Protein AF-A0A0H4A2Z4-F1 (afdb_monomer)

Foldseek 3Di:
DVVVVVVVVVVVVVVVVVVVVVVVVVVVVVVVVVPDDDDDDDDDDDDLVVQLVVLLVVLCVCVVVVHHDSDADPQDDVNGRNGGPPVVVVDDDDDDDPPPCSLVVVVSVLVVCVVVLHEAEAACAPCSCCLPPPDLVAEAEPELLDPRHAQEDQCLADDDLVSLLVVLCVQQDDDDPDDCCLSVLLSQLRSLLQNLLVVDPDDDDLVVSCCLLAPDDLVSSLVSSPPHPSNVLSDPVPPVSVVSSSVSNCVRSVLSVSSPCQQDADPVRHRPHHYDHPVCQNPDPVGGYYYYYYYDNDPPPSNND

Nearest PDB structures (foldseek):
  1e9s-assembly1_G  TM=8.407E-01  e=1.532E-09  Escherichia coli
  1e9s-assembly1_B  TM=8.558E-01  e=2.951E-09  Escherichia coli
  1e9s-assembly1_D  TM=8.565E-01  e=3.264E-09  Escherichia coli
  1gl6-assembly1_E  TM=8.421E-01  e=2.668E-09  Escherichia coli
  1gl7-assembly1_E  TM=8.332E-01  e=8.085E-09  Escherichia coli

Radius of gyration: 33.79 Å; Cα contacts (8 Å, |Δi|>4): 323; chains: 1; bounding box: 97×41×112 Å

Mean predicted aligned error: 8.41 Å

Solvent-accessible surface area (backbone atoms only — not comparable to full-atom values): 17904 Å² total; per-residue (Å²): 113,69,68,61,52,52,52,53,50,52,50,51,51,51,51,50,51,52,52,49,52,52,49,50,51,51,51,49,55,51,46,52,64,69,69,50,88,71,88,85,79,81,91,76,91,67,57,69,70,58,50,32,51,50,45,41,52,50,23,43,51,35,31,75,72,74,42,75,87,37,55,50,36,86,63,54,63,94,82,40,49,81,44,51,52,73,48,81,83,69,64,83,87,84,83,77,62,92,87,69,46,60,70,57,54,50,51,53,50,52,52,52,39,54,74,73,52,46,69,46,79,42,84,34,79,78,54,76,48,53,64,77,68,66,44,85,94,52,34,45,38,47,23,76,75,43,93,75,28,47,18,59,56,73,67,55,61,26,88,51,70,69,39,28,44,52,50,23,51,71,61,51,68,90,65,84,90,59,75,59,64,48,55,53,52,24,28,44,44,50,18,54,51,56,45,55,41,70,74,45,100,53,86,76,48,67,62,58,54,47,40,44,68,70,67,43,56,58,66,59,41,23,62,69,34,56,95,47,90,42,22,75,62,34,30,79,92,42,46,73,59,26,53,53,28,45,52,51,37,50,70,45,56,58,64,53,65,53,48,58,74,36,79,38,55,45,100,86,69,47,63,72,30,60,78,44,34,66,57,60,56,72,70,36,84,87,57,53,39,39,39,37,39,39,85,65,72,74,92,53,76,79,70,74,120

Structure (mmCIF, N/CA/C/O backbone):
data_AF-A0A0H4A2Z4-F1
#
_entry.id   AF-A0A0H4A2Z4-F1
#
loop_
_atom_site.group_PDB
_atom_site.id
_atom_site.type_symbol
_atom_site.label_atom_id
_atom_site.label_alt_id
_atom_site.label_comp_id
_atom_site.label_asym_id
_atom_site.label_entity_id
_atom_site.label_seq_id
_atom_site.pdbx_PDB_ins_code
_atom_site.Cartn_x
_atom_site.Cartn_y
_atom_site.Cartn_z
_atom_site.occupancy
_atom_site.B_iso_or_equiv
_atom_site.auth_seq_id
_atom_site.auth_comp_id
_atom_site.auth_asym_id
_atom_site.auth_atom_id
_atom_site.pdbx_PDB_model_num
ATOM 1 N N . MET A 1 1 ? 61.833 -13.497 -73.729 1.00 63.81 1 MET A N 1
ATOM 2 C CA . MET A 1 1 ? 62.271 -13.540 -72.313 1.00 63.81 1 MET A CA 1
ATOM 3 C C . MET A 1 1 ? 62.000 -12.223 -71.582 1.00 63.81 1 MET A C 1
ATOM 5 O O . MET A 1 1 ? 61.301 -12.243 -70.582 1.00 63.81 1 MET A O 1
ATOM 9 N N . ILE A 1 2 ? 62.461 -11.080 -72.107 1.00 75.81 2 ILE A N 1
ATOM 10 C CA . ILE A 1 2 ? 62.303 -9.749 -71.481 1.00 75.81 2 ILE A CA 1
ATOM 11 C C . ILE A 1 2 ? 60.827 -9.360 -71.265 1.00 75.81 2 ILE A C 1
ATOM 13 O O . ILE A 1 2 ? 60.465 -8.912 -70.182 1.00 75.81 2 ILE A O 1
ATOM 17 N N . HIS A 1 3 ? 59.955 -9.613 -72.245 1.00 75.19 3 HIS A N 1
ATOM 18 C CA . HIS A 1 3 ? 58.539 -9.240 -72.150 1.00 75.19 3 HIS A CA 1
ATOM 19 C C . HIS A 1 3 ? 57.775 -10.012 -71.055 1.00 75.19 3 HIS A C 1
ATOM 21 O O . HIS A 1 3 ? 56.968 -9.430 -70.334 1.00 75.19 3 HIS A O 1
ATOM 27 N N . GLN A 1 4 ? 58.082 -11.302 -70.874 1.00 78.75 4 GLN A N 1
ATOM 28 C CA . GLN A 1 4 ? 57.494 -12.135 -69.817 1.00 78.75 4 GLN A CA 1
ATOM 29 C C . GLN A 1 4 ? 57.960 -11.688 -68.424 1.00 78.75 4 GLN A C 1
ATOM 31 O O . GLN A 1 4 ? 57.179 -11.678 -67.477 1.00 78.75 4 GLN A O 1
ATOM 36 N N . ILE A 1 5 ? 59.228 -11.276 -68.310 1.00 82.81 5 ILE A N 1
ATOM 37 C CA . ILE A 1 5 ? 59.795 -10.722 -67.075 1.00 82.81 5 ILE A CA 1
ATOM 38 C C . ILE A 1 5 ? 59.101 -9.399 -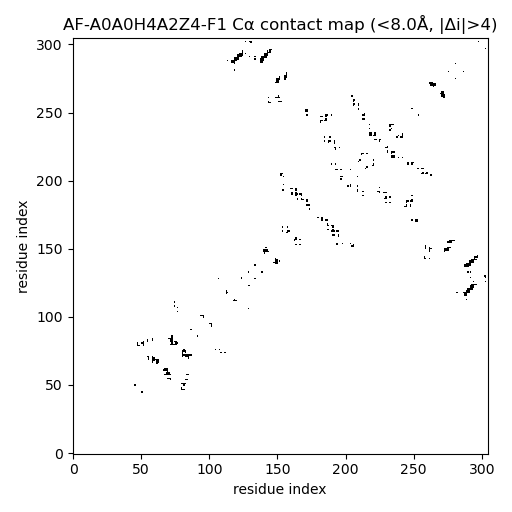66.722 1.00 82.81 5 ILE A C 1
ATOM 40 O O . ILE A 1 5 ? 58.732 -9.203 -65.569 1.00 82.81 5 ILE A O 1
ATOM 44 N N . GLN A 1 6 ? 58.848 -8.529 -67.705 1.00 83.56 6 GLN A N 1
ATOM 45 C CA . GLN A 1 6 ? 58.118 -7.272 -67.501 1.00 83.56 6 GLN A CA 1
ATOM 46 C C . GLN A 1 6 ? 56.668 -7.499 -67.046 1.00 83.56 6 GLN A C 1
ATOM 48 O O . GLN A 1 6 ? 56.208 -6.828 -66.126 1.00 83.56 6 GLN A O 1
ATOM 53 N N . ILE A 1 7 ? 55.959 -8.468 -67.637 1.00 84.88 7 ILE A N 1
ATOM 54 C CA . ILE A 1 7 ? 54.584 -8.812 -67.239 1.00 84.88 7 ILE A CA 1
ATOM 55 C C . ILE A 1 7 ? 54.557 -9.362 -65.807 1.00 84.88 7 ILE A C 1
ATOM 57 O O . ILE A 1 7 ? 53.777 -8.887 -64.983 1.00 84.88 7 ILE A O 1
ATOM 61 N N . ASN A 1 8 ? 55.445 -10.302 -65.474 1.00 87.44 8 ASN A N 1
ATOM 62 C CA . ASN A 1 8 ? 55.530 -10.860 -64.122 1.00 87.44 8 ASN A CA 1
ATOM 63 C C . ASN A 1 8 ? 55.910 -9.796 -63.079 1.00 87.44 8 ASN A C 1
ATOM 65 O O . ASN A 1 8 ? 55.390 -9.816 -61.966 1.00 87.44 8 ASN A O 1
ATOM 69 N N . PHE A 1 9 ? 56.773 -8.844 -63.444 1.00 90.19 9 PHE A N 1
ATOM 70 C CA . PHE A 1 9 ? 57.143 -7.715 -62.593 1.00 90.19 9 PHE A CA 1
ATOM 71 C C . PHE A 1 9 ? 55.955 -6.779 -62.326 1.00 90.19 9 PHE A C 1
ATOM 73 O O . PHE A 1 9 ? 55.702 -6.423 -61.177 1.00 90.19 9 PHE A O 1
ATOM 80 N N . LEU A 1 10 ? 55.168 -6.442 -63.355 1.00 90.19 10 LEU A N 1
ATOM 81 C CA . LEU A 1 10 ? 53.955 -5.629 -63.203 1.00 90.19 10 LEU A CA 1
ATOM 82 C C . LEU A 1 10 ? 52.880 -6.335 -62.363 1.00 90.19 10 LEU A C 1
ATOM 84 O O . LEU A 1 10 ? 52.250 -5.699 -61.519 1.00 90.19 10 LEU A O 1
ATOM 88 N N . ILE A 1 11 ? 52.700 -7.649 -62.538 1.00 90.88 11 ILE A N 1
ATOM 89 C CA . ILE A 1 11 ? 51.777 -8.452 -61.721 1.00 90.88 11 ILE A CA 1
ATOM 90 C C . ILE A 1 11 ? 52.236 -8.479 -60.258 1.00 90.88 11 ILE A C 1
ATOM 92 O O . ILE A 1 11 ? 51.424 -8.259 -59.361 1.00 90.88 11 ILE A O 1
ATOM 96 N N . ALA A 1 12 ? 53.529 -8.696 -60.003 1.00 91.31 12 ALA A N 1
ATOM 97 C CA . ALA A 1 12 ? 54.081 -8.693 -58.650 1.00 91.31 12 ALA A CA 1
ATOM 98 C C . ALA A 1 12 ? 53.901 -7.331 -57.959 1.00 91.31 12 ALA A C 1
ATOM 100 O O . ALA A 1 12 ? 53.504 -7.289 -56.795 1.00 91.31 12 ALA A O 1
ATOM 101 N N . ILE A 1 13 ? 54.107 -6.224 -58.684 1.00 93.19 13 ILE A N 1
ATOM 102 C CA . ILE A 1 13 ? 53.832 -4.867 -58.187 1.00 93.19 13 ILE A CA 1
ATOM 103 C C . ILE A 1 13 ? 52.345 -4.688 -57.876 1.00 93.19 13 ILE A C 1
ATOM 105 O O . ILE A 1 13 ? 52.006 -4.174 -56.811 1.00 93.19 13 ILE A O 1
ATOM 109 N N . GLY A 1 14 ? 51.453 -5.136 -58.763 1.00 93.56 14 GLY A N 1
ATOM 110 C CA . GLY A 1 14 ? 50.007 -5.050 -58.550 1.00 93.56 14 GLY A CA 1
ATOM 111 C C . GLY A 1 14 ? 49.546 -5.822 -57.310 1.00 93.56 14 GLY A C 1
ATOM 112 O O . GLY A 1 14 ? 48.783 -5.297 -56.499 1.00 93.56 14 GLY A O 1
ATOM 113 N N . ILE A 1 15 ? 50.059 -7.041 -57.116 1.00 93.81 15 ILE A N 1
ATOM 114 C CA . ILE A 1 15 ? 49.768 -7.868 -55.937 1.00 93.81 15 ILE A CA 1
ATOM 115 C C . ILE A 1 15 ? 50.334 -7.220 -54.669 1.00 93.81 15 ILE A C 1
ATOM 117 O O . ILE A 1 15 ? 49.622 -7.108 -53.672 1.00 93.81 15 ILE A O 1
ATOM 121 N N . ALA A 1 16 ? 51.583 -6.749 -54.703 1.00 93.25 16 ALA A N 1
ATOM 122 C CA . ALA A 1 16 ? 52.205 -6.071 -53.569 1.00 93.25 16 ALA A CA 1
ATOM 123 C C . ALA A 1 16 ? 51.426 -4.807 -53.172 1.00 93.25 16 ALA A C 1
ATOM 125 O O . ALA A 1 16 ? 51.173 -4.587 -51.988 1.00 93.25 16 ALA A O 1
ATOM 126 N N . PHE A 1 17 ? 50.971 -4.020 -54.150 1.00 95.25 17 PHE A N 1
ATOM 127 C CA . PHE A 1 17 ? 50.146 -2.836 -53.920 1.00 95.25 17 PHE A CA 1
ATOM 128 C C . PHE A 1 17 ? 48.784 -3.188 -53.305 1.00 95.25 17 PHE A C 1
ATOM 130 O O . PHE A 1 17 ? 48.346 -2.535 -52.358 1.00 95.25 17 PHE A O 1
ATOM 137 N N . ALA A 1 18 ? 48.131 -4.254 -53.778 1.00 94.69 18 ALA A N 1
ATOM 138 C CA . ALA A 1 18 ? 46.866 -4.723 -53.216 1.00 94.69 18 ALA A CA 1
ATOM 139 C C . ALA A 1 18 ? 47.015 -5.208 -51.761 1.00 94.69 18 ALA A C 1
ATOM 141 O O . ALA A 1 18 ? 46.209 -4.839 -50.904 1.00 94.69 18 ALA A O 1
ATOM 142 N N . ILE A 1 19 ? 48.066 -5.980 -51.460 1.00 95.56 19 ILE A N 1
ATOM 143 C CA . ILE A 1 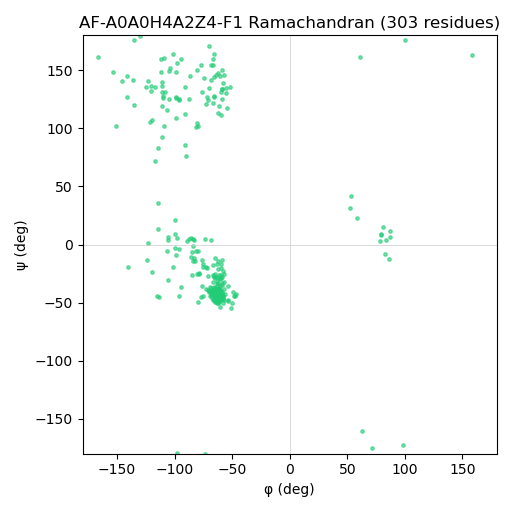19 ? 48.378 -6.431 -50.094 1.00 95.56 19 ILE A CA 1
ATOM 144 C C . ILE A 1 19 ? 48.664 -5.228 -49.190 1.00 95.56 19 ILE A C 1
ATOM 146 O O . ILE A 1 19 ? 48.128 -5.155 -48.084 1.00 95.56 19 ILE A O 1
ATOM 150 N N . LEU A 1 20 ? 49.449 -4.257 -49.669 1.00 95.31 20 LEU A N 1
ATOM 151 C CA . LEU A 1 20 ? 49.751 -3.030 -48.934 1.00 95.31 20 LEU A CA 1
ATOM 152 C C . LEU A 1 20 ? 48.473 -2.235 -48.628 1.00 95.31 20 LEU A C 1
ATOM 154 O O . LEU A 1 20 ? 48.282 -1.802 -47.495 1.00 95.31 20 LEU A O 1
ATOM 158 N N . MET A 1 21 ? 47.565 -2.081 -49.597 1.00 94.56 21 MET A N 1
ATOM 159 C CA . MET A 1 21 ? 46.286 -1.397 -49.377 1.00 94.56 21 MET A CA 1
ATOM 160 C C . MET A 1 21 ? 45.401 -2.116 -48.354 1.00 94.56 21 MET A C 1
ATOM 162 O O . MET A 1 21 ? 44.804 -1.462 -47.496 1.00 94.56 21 MET A O 1
ATOM 166 N N . LEU A 1 22 ? 45.334 -3.450 -48.396 1.00 95.25 22 LEU A N 1
ATOM 167 C CA . LEU A 1 22 ? 44.585 -4.237 -47.412 1.00 95.25 22 LEU A CA 1
ATOM 168 C C . LEU A 1 22 ? 45.186 -4.109 -46.010 1.00 95.25 22 LEU A C 1
ATOM 170 O O . LEU A 1 22 ? 44.447 -3.886 -45.050 1.00 95.25 22 LEU A O 1
ATOM 174 N N . ALA A 1 23 ? 46.513 -4.188 -45.896 1.00 94.81 23 ALA A N 1
ATOM 175 C CA . ALA A 1 23 ? 47.220 -4.003 -44.636 1.00 94.81 23 ALA A CA 1
ATOM 176 C C . ALA A 1 23 ? 46.989 -2.592 -44.077 1.00 94.81 23 ALA A C 1
ATOM 178 O O . ALA A 1 23 ? 46.586 -2.453 -42.925 1.00 94.81 23 ALA A O 1
ATOM 179 N N . MET A 1 24 ? 47.143 -1.547 -44.898 1.00 93.06 24 MET A N 1
ATOM 180 C CA . MET A 1 24 ? 46.869 -0.164 -44.492 1.00 93.06 24 MET A CA 1
ATOM 181 C C . MET A 1 24 ? 45.411 0.034 -44.068 1.00 93.06 24 MET A C 1
ATOM 183 O O . MET A 1 24 ? 45.155 0.703 -43.072 1.00 93.06 24 MET A O 1
ATOM 187 N N . SER A 1 25 ? 44.446 -0.574 -44.764 1.00 91.94 25 SER A N 1
ATOM 188 C CA . SER A 1 25 ? 43.031 -0.520 -44.374 1.00 91.94 25 SER A CA 1
ATOM 189 C C . SER A 1 25 ? 42.772 -1.219 -43.037 1.00 91.94 25 SER A C 1
ATOM 191 O O . SER A 1 25 ? 42.040 -0.695 -42.196 1.00 91.94 25 SER A O 1
ATOM 193 N N . PHE A 1 26 ? 43.396 -2.378 -42.809 1.00 94.75 26 PHE A N 1
ATOM 194 C CA . PHE A 1 26 ? 43.316 -3.099 -41.541 1.00 94.75 26 PHE A CA 1
ATOM 195 C C . PHE A 1 26 ? 43.922 -2.287 -40.391 1.00 94.75 26 PHE A C 1
ATOM 197 O O . PHE A 1 26 ? 43.253 -2.085 -39.379 1.00 94.75 26 PHE A O 1
ATOM 204 N N . PHE A 1 27 ? 45.140 -1.764 -40.563 1.00 92.88 27 PHE A N 1
ATOM 205 C CA . PHE A 1 27 ? 45.808 -0.941 -39.554 1.00 92.88 27 PHE A CA 1
ATOM 206 C C . PHE A 1 27 ? 45.073 0.368 -39.297 1.00 92.88 27 PHE A C 1
ATOM 208 O O . PHE A 1 27 ? 44.950 0.755 -38.142 1.00 92.88 27 PHE A O 1
ATOM 215 N N . LYS A 1 28 ? 44.516 1.012 -40.328 1.00 90.06 28 LYS A N 1
ATOM 216 C CA . LYS A 1 28 ? 43.680 2.204 -40.158 1.00 90.06 28 LYS A CA 1
ATOM 217 C C . LYS A 1 28 ? 42.441 1.895 -39.320 1.00 90.06 28 LYS A C 1
ATOM 219 O O . LYS A 1 28 ? 42.205 2.575 -38.333 1.00 90.06 28 LYS A O 1
ATOM 224 N N . ARG A 1 29 ? 41.700 0.829 -39.644 1.00 88.19 29 ARG A N 1
ATOM 225 C CA . ARG A 1 29 ? 40.515 0.414 -38.868 1.00 88.19 29 ARG A CA 1
ATOM 226 C C . ARG A 1 29 ? 40.858 0.026 -37.434 1.00 88.19 29 ARG A C 1
ATOM 228 O O . ARG A 1 29 ? 40.073 0.274 -36.525 1.00 88.19 29 ARG A O 1
ATOM 235 N N . GLN A 1 30 ? 41.992 -0.637 -37.233 1.00 88.00 30 GLN A N 1
ATOM 236 C CA . GLN A 1 30 ? 42.438 -1.041 -35.905 1.00 88.00 30 GLN A CA 1
ATOM 237 C C . GLN A 1 30 ? 42.935 0.159 -35.093 1.00 88.00 30 GLN A C 1
ATOM 239 O O . GLN A 1 30 ? 42.643 0.237 -33.905 1.00 88.00 30 GLN A O 1
ATOM 244 N N . GLY A 1 31 ? 43.624 1.099 -35.743 1.00 85.81 31 GLY A N 1
ATOM 245 C CA . GLY A 1 31 ? 44.049 2.370 -35.168 1.00 85.81 31 GLY A CA 1
ATOM 246 C C . GLY A 1 31 ? 42.853 3.216 -34.754 1.00 85.81 31 GLY A C 1
ATOM 247 O O . GLY A 1 31 ? 42.771 3.594 -33.598 1.00 85.81 31 GLY A O 1
ATOM 248 N N . GLU A 1 32 ? 41.868 3.400 -35.638 1.00 83.81 32 GLU A N 1
ATOM 249 C CA . GLU A 1 32 ? 40.610 4.094 -35.324 1.00 83.81 32 GLU A CA 1
ATOM 250 C C . GLU A 1 32 ? 39.921 3.475 -34.096 1.00 83.81 32 GLU A C 1
ATOM 252 O O . GLU A 1 32 ? 39.612 4.189 -33.151 1.00 83.81 32 GLU A O 1
ATOM 257 N N . LYS A 1 33 ? 39.795 2.142 -34.031 1.00 80.06 33 LYS A N 1
ATOM 258 C CA . LYS A 1 33 ? 39.227 1.450 -32.857 1.00 80.06 33 LYS A CA 1
ATOM 259 C C . LYS A 1 33 ? 40.031 1.618 -31.566 1.00 80.06 33 LYS A C 1
ATOM 261 O O . LYS A 1 33 ? 39.452 1.526 -30.491 1.00 80.06 33 LYS A O 1
ATOM 266 N N . GLN A 1 34 ? 41.354 1.749 -31.654 1.00 78.38 34 GLN A N 1
ATOM 267 C CA . GLN A 1 34 ? 42.225 1.923 -30.485 1.00 78.38 34 GLN A CA 1
ATOM 268 C C . GLN A 1 34 ? 42.334 3.387 -30.049 1.00 78.38 34 GLN A C 1
ATOM 270 O O . GLN A 1 34 ? 42.609 3.644 -28.881 1.00 78.38 34 GLN A O 1
ATOM 275 N N . SER A 1 35 ? 42.139 4.327 -30.975 1.00 76.25 35 SER A N 1
ATOM 276 C CA . SER A 1 35 ? 42.133 5.769 -30.722 1.00 76.25 35 SER A CA 1
ATOM 277 C C . SER A 1 35 ? 40.769 6.296 -30.280 1.00 76.25 35 SER A C 1
ATOM 279 O O . SER A 1 35 ? 40.683 7.444 -29.860 1.00 76.25 35 SER A O 1
ATOM 281 N N . GLU A 1 36 ? 39.706 5.494 -30.378 1.00 76.88 36 GLU A N 1
ATOM 282 C CA . GLU A 1 36 ? 38.402 5.844 -29.822 1.00 76.88 36 GLU A CA 1
ATOM 283 C C . GLU A 1 36 ? 38.463 5.886 -28.289 1.00 76.88 36 GLU A C 1
ATOM 285 O O . GLU A 1 36 ? 38.753 4.886 -27.625 1.00 76.88 36 GLU A O 1
ATOM 290 N N . ASP A 1 37 ? 38.131 7.048 -27.725 1.00 77.00 37 ASP A N 1
ATOM 291 C CA . ASP A 1 37 ? 37.917 7.202 -26.291 1.00 77.00 37 ASP A CA 1
ATOM 292 C C . ASP A 1 37 ? 36.784 6.268 -25.846 1.00 77.00 37 ASP A C 1
ATOM 294 O O . ASP A 1 37 ? 35.611 6.454 -26.189 1.00 77.00 37 ASP A O 1
ATOM 298 N N . PHE A 1 38 ? 37.121 5.235 -25.073 1.00 79.50 38 PHE A N 1
ATOM 299 C CA . PHE A 1 38 ? 36.131 4.308 -24.545 1.00 79.50 38 PHE A CA 1
ATOM 300 C C . PHE A 1 38 ? 35.634 4.775 -23.182 1.00 79.50 38 PHE A C 1
ATOM 302 O O . PHE A 1 38 ? 36.389 5.145 -22.282 1.00 79.50 38 PHE A O 1
ATOM 309 N N . HIS A 1 39 ? 34.319 4.704 -23.000 1.00 80.56 39 HIS A N 1
ATOM 310 C CA . HIS A 1 39 ? 33.719 4.936 -21.696 1.00 80.56 39 HIS A CA 1
ATOM 311 C C . HIS A 1 39 ? 34.223 3.906 -20.688 1.00 80.56 39 HIS A C 1
ATOM 313 O O . HIS A 1 39 ? 33.981 2.708 -20.836 1.00 80.56 39 HIS A O 1
ATOM 319 N N . VAL A 1 40 ? 34.886 4.380 -19.638 1.00 85.56 40 VAL A N 1
ATOM 320 C CA . VAL A 1 40 ? 35.483 3.506 -18.625 1.00 85.56 40 VAL A CA 1
ATOM 321 C C . VAL A 1 40 ? 34.430 3.009 -17.632 1.00 85.56 40 VAL A C 1
ATOM 323 O O . VAL A 1 40 ? 34.364 1.816 -17.341 1.00 85.56 40 VAL A O 1
ATOM 326 N N . ARG A 1 41 ? 33.605 3.908 -17.075 1.00 86.69 41 ARG A N 1
ATOM 327 C CA . ARG A 1 41 ? 32.628 3.579 -16.020 1.00 86.69 41 ARG A CA 1
ATOM 328 C C . ARG A 1 41 ? 31.599 4.685 -15.800 1.00 86.69 41 ARG A C 1
ATOM 330 O O . ARG A 1 41 ? 31.844 5.842 -16.117 1.00 86.69 41 ARG A O 1
ATOM 337 N N . GLY A 1 42 ? 30.484 4.330 -15.165 1.00 90.81 42 GLY A N 1
ATOM 338 C CA . GLY A 1 42 ? 29.421 5.265 -14.787 1.00 90.81 42 GLY A CA 1
ATOM 339 C C . GLY A 1 42 ? 28.253 5.279 -15.768 1.00 90.81 42 GLY A C 1
ATOM 340 O O . GLY A 1 42 ? 28.171 4.440 -16.670 1.00 90.81 42 GLY A O 1
ATOM 341 N N . PHE A 1 43 ? 27.330 6.217 -15.558 1.00 89.75 43 PHE A N 1
ATOM 342 C CA . PHE A 1 43 ? 26.137 6.352 -16.386 1.00 89.75 43 PHE A CA 1
ATOM 343 C C . PHE A 1 43 ? 26.488 6.815 -17.797 1.00 89.75 43 PHE A C 1
ATOM 345 O O . PHE A 1 43 ? 27.358 7.659 -17.992 1.00 89.75 43 PHE A O 1
ATOM 352 N N . GLN A 1 44 ? 25.774 6.265 -18.773 1.00 87.56 44 GLN A N 1
ATOM 353 C CA . GLN A 1 44 ? 25.863 6.675 -20.164 1.00 87.56 44 GLN A CA 1
ATOM 354 C C . GLN A 1 44 ? 24.497 7.140 -20.629 1.00 87.56 44 GLN A C 1
ATOM 356 O O . GLN A 1 44 ? 23.485 6.478 -20.383 1.00 87.56 44 GLN A O 1
ATOM 361 N N . TYR A 1 45 ? 24.493 8.252 -21.349 1.00 89.44 45 TYR A N 1
ATOM 362 C CA . TYR A 1 45 ? 23.341 8.646 -22.136 1.00 89.44 45 TYR A CA 1
ATOM 363 C C . TYR A 1 45 ? 23.291 7.780 -23.390 1.00 89.44 45 TYR A C 1
ATOM 365 O O . TYR A 1 45 ? 24.294 7.597 -24.076 1.00 89.44 45 TYR A O 1
ATOM 373 N N . ALA A 1 46 ? 22.119 7.228 -23.674 1.00 90.44 46 ALA A N 1
ATOM 374 C CA . ALA A 1 46 ? 21.892 6.416 -24.853 1.00 90.44 46 ALA A CA 1
ATOM 375 C C . ALA A 1 46 ? 20.569 6.817 -25.489 1.00 90.44 46 ALA A C 1
ATOM 377 O O . ALA A 1 46 ? 19.578 7.063 -24.797 1.00 90.44 46 ALA A O 1
ATOM 378 N N . GLU A 1 47 ? 20.537 6.831 -26.817 1.00 94.62 47 GLU A N 1
ATOM 379 C CA . GLU A 1 47 ? 19.280 6.980 -27.532 1.00 94.62 47 GLU A CA 1
ATOM 380 C C . GLU A 1 47 ? 18.341 5.799 -27.225 1.00 94.62 47 GLU A C 1
ATOM 382 O O . GLU A 1 47 ? 18.802 4.656 -27.096 1.00 94.62 47 GLU A O 1
ATOM 387 N N . PRO A 1 48 ? 17.011 6.015 -27.202 1.00 94.75 48 PRO A N 1
ATOM 388 C CA . PRO A 1 48 ? 16.033 4.962 -26.934 1.00 94.75 48 PRO A CA 1
ATOM 389 C C . PRO A 1 48 ? 16.234 3.682 -27.757 1.00 94.75 48 PRO A C 1
ATOM 391 O O . PRO A 1 48 ? 16.123 2.578 -27.227 1.00 94.75 48 PRO A O 1
ATOM 394 N N . LYS A 1 49 ? 16.574 3.809 -29.049 1.00 94.31 49 LYS A N 1
ATOM 395 C CA . LYS A 1 49 ? 16.802 2.659 -29.943 1.00 94.31 49 LYS A CA 1
ATOM 396 C C . LYS A 1 49 ? 18.012 1.826 -29.516 1.00 94.31 49 LYS A C 1
ATOM 398 O O . LYS A 1 49 ? 17.938 0.594 -29.536 1.00 94.31 49 LYS A O 1
ATOM 403 N N . VAL A 1 50 ? 19.103 2.486 -29.127 1.00 94.75 50 VAL A N 1
ATOM 404 C CA . VAL A 1 50 ? 20.327 1.833 -28.643 1.00 94.75 50 VAL A CA 1
ATOM 405 C C . VAL A 1 50 ? 20.025 1.099 -27.341 1.00 94.75 50 VAL A C 1
ATOM 407 O O . VAL A 1 50 ? 20.255 -0.108 -27.256 1.00 94.75 50 VAL A O 1
ATOM 410 N N . LEU A 1 51 ? 19.370 1.777 -26.391 1.00 94.56 51 LEU A N 1
ATOM 411 C CA . LEU A 1 51 ? 18.963 1.183 -25.118 1.00 94.56 51 LEU A CA 1
ATOM 412 C C . LEU A 1 51 ? 18.069 -0.052 -25.316 1.00 94.56 51 LEU A C 1
ATOM 414 O O . LEU A 1 51 ? 18.334 -1.107 -24.740 1.00 94.56 51 LEU A O 1
ATOM 418 N N . THR A 1 52 ? 17.041 0.028 -26.168 1.00 95.56 52 THR A N 1
ATOM 419 C CA . THR A 1 52 ? 16.170 -1.119 -26.471 1.00 95.56 52 THR A CA 1
ATOM 420 C C . THR A 1 52 ? 16.957 -2.298 -27.053 1.00 95.56 52 THR A C 1
ATOM 422 O O . THR A 1 52 ? 16.710 -3.451 -26.685 1.00 95.56 52 THR A O 1
ATOM 425 N N . ASN A 1 53 ? 17.896 -2.045 -27.969 1.00 95.94 53 ASN A N 1
ATOM 426 C CA . ASN A 1 53 ? 18.717 -3.098 -28.565 1.00 95.94 53 ASN A CA 1
ATOM 427 C C . ASN A 1 53 ? 19.636 -3.753 -27.533 1.00 95.94 53 ASN A C 1
ATOM 429 O O . ASN A 1 53 ? 19.754 -4.981 -27.516 1.00 95.94 53 ASN A O 1
ATOM 433 N N . ASP A 1 54 ? 20.220 -2.969 -26.635 1.00 94.88 54 ASP A N 1
ATOM 434 C CA . ASP A 1 54 ? 21.075 -3.484 -25.573 1.00 94.88 54 ASP A CA 1
ATOM 435 C C . ASP A 1 54 ? 20.289 -4.283 -24.537 1.00 94.88 54 ASP A C 1
ATOM 437 O O . ASP A 1 54 ? 20.717 -5.375 -24.154 1.00 94.88 54 ASP A O 1
ATOM 441 N N . LEU A 1 55 ? 19.089 -3.834 -24.162 1.00 95.88 55 LEU A N 1
ATOM 442 C CA . LEU A 1 55 ? 18.176 -4.613 -23.324 1.00 95.88 55 LEU A CA 1
ATOM 443 C C . LEU A 1 55 ? 17.818 -5.956 -23.979 1.00 95.88 55 LEU A C 1
ATOM 445 O O . LEU A 1 55 ? 17.851 -6.989 -23.312 1.00 95.88 55 LEU A O 1
ATOM 449 N N . LYS A 1 56 ? 17.549 -5.982 -25.292 1.00 96.38 56 LYS A N 1
ATOM 450 C CA . LYS A 1 56 ? 17.288 -7.230 -26.036 1.00 96.38 56 LYS A CA 1
ATOM 451 C C . LYS A 1 56 ? 18.509 -8.150 -26.081 1.00 96.38 56 LYS A C 1
ATOM 453 O O . LYS A 1 56 ? 18.360 -9.359 -25.903 1.00 96.38 56 LYS A O 1
ATOM 458 N N . LYS A 1 57 ? 19.712 -7.613 -26.317 1.00 96.44 57 LYS A N 1
ATOM 459 C CA . LYS A 1 57 ? 20.966 -8.390 -26.293 1.00 96.44 57 LYS A CA 1
ATOM 460 C C . LYS A 1 57 ? 21.199 -8.999 -24.911 1.00 96.44 57 LYS A C 1
ATOM 462 O O . LYS A 1 57 ? 21.464 -10.197 -24.819 1.00 96.44 57 LYS A O 1
ATOM 467 N N . ARG A 1 58 ? 21.037 -8.205 -23.845 1.00 95.06 58 ARG A N 1
ATOM 468 C CA . ARG A 1 58 ? 21.139 -8.664 -22.451 1.00 95.06 58 ARG A CA 1
ATOM 469 C C . ARG A 1 58 ? 20.114 -9.753 -22.151 1.00 95.06 58 ARG A C 1
ATOM 471 O O . ARG A 1 58 ? 20.501 -10.801 -21.653 1.00 95.06 58 ARG A O 1
ATOM 478 N N . ALA A 1 59 ? 18.853 -9.570 -22.544 1.00 96.25 59 ALA A N 1
ATOM 479 C CA . ALA A 1 59 ? 17.817 -10.585 -22.367 1.00 96.25 59 ALA A CA 1
ATOM 480 C C . ALA A 1 59 ? 18.187 -11.908 -23.063 1.00 96.25 59 ALA A C 1
ATOM 482 O O . ALA A 1 59 ? 18.126 -12.970 -22.446 1.00 96.25 59 ALA A O 1
ATOM 483 N N . LYS A 1 60 ? 18.649 -11.865 -24.323 1.00 96.94 60 LYS A N 1
ATOM 484 C CA . LYS A 1 60 ? 19.125 -13.061 -25.045 1.00 96.94 60 LYS A CA 1
ATOM 485 C C . LYS A 1 60 ? 20.321 -13.728 -24.358 1.00 96.94 60 LYS A C 1
ATOM 487 O O . LYS A 1 60 ? 20.386 -14.954 -24.339 1.00 96.94 60 LYS A O 1
ATOM 492 N N . LYS A 1 61 ? 21.260 -12.944 -23.815 1.00 96.19 61 LYS A N 1
ATOM 493 C CA . LYS A 1 61 ? 22.411 -13.464 -23.060 1.00 96.19 61 LYS A CA 1
ATOM 494 C C . LYS A 1 61 ? 21.955 -14.181 -21.789 1.00 96.19 61 LYS A C 1
ATOM 496 O O . LYS A 1 61 ? 22.378 -15.310 -21.580 1.00 96.19 61 LYS A O 1
ATOM 501 N N . LEU A 1 62 ? 21.059 -13.571 -21.011 1.00 94.50 62 LEU A N 1
ATOM 502 C CA . LEU A 1 62 ? 20.493 -14.177 -19.803 1.00 94.50 62 LEU A CA 1
ATOM 503 C C . LEU A 1 62 ? 19.798 -15.505 -20.128 1.00 94.50 62 LEU A C 1
ATOM 505 O O . LEU A 1 62 ? 20.092 -16.514 -19.495 1.00 94.50 62 LEU A O 1
ATOM 509 N N . LYS A 1 63 ? 19.000 -15.553 -21.206 1.00 95.69 63 LYS A N 1
ATOM 510 C CA . LYS A 1 63 ? 18.367 -16.802 -21.664 1.00 95.69 63 LYS A CA 1
ATOM 511 C C . LYS A 1 63 ? 19.389 -17.912 -21.927 1.00 95.69 63 LYS A C 1
ATOM 513 O O . LYS A 1 63 ? 19.158 -19.054 -21.550 1.00 95.69 63 LYS A O 1
ATOM 518 N N . LYS A 1 64 ? 20.520 -17.594 -22.570 1.00 95.94 64 LYS A N 1
ATOM 519 C CA . LYS A 1 64 ? 21.602 -18.569 -22.822 1.00 95.94 64 LYS A CA 1
ATOM 520 C C . LYS A 1 64 ? 22.266 -19.069 -21.536 1.00 95.94 64 LYS A C 1
ATOM 522 O O . LYS A 1 64 ? 22.812 -20.160 -21.539 1.00 95.94 64 LYS A O 1
ATOM 527 N N . GLN A 1 65 ? 22.222 -18.279 -20.467 1.00 94.94 65 GLN A N 1
ATOM 528 C CA . GLN A 1 65 ? 22.729 -18.640 -19.142 1.00 94.94 65 GLN A CA 1
ATOM 529 C C . GLN A 1 65 ? 21.694 -19.413 -18.304 1.00 94.94 65 GLN A C 1
ATOM 531 O O . GLN A 1 65 ? 21.940 -19.666 -17.132 1.00 94.94 65 GLN A O 1
ATOM 536 N N . GLY A 1 66 ? 20.533 -19.761 -18.874 1.00 92.31 66 GLY A N 1
ATOM 537 C CA . GLY A 1 66 ? 19.443 -20.423 -18.152 1.00 92.31 66 GLY A CA 1
ATOM 538 C C . GLY A 1 66 ? 18.598 -19.479 -17.290 1.00 92.31 66 GLY A C 1
ATOM 539 O O . GLY A 1 66 ? 17.761 -19.947 -16.528 1.00 92.31 66 GLY A O 1
ATOM 540 N N . VAL A 1 67 ? 18.784 -18.159 -17.412 1.00 89.31 67 VAL A N 1
ATOM 541 C CA . VAL A 1 67 ? 18.080 -17.150 -16.608 1.00 89.31 67 VAL A CA 1
ATOM 542 C C . VAL A 1 67 ? 17.095 -16.365 -17.481 1.00 89.31 67 VAL A C 1
ATOM 544 O O . VAL A 1 67 ? 17.473 -15.671 -18.425 1.00 89.31 67 VAL A O 1
ATOM 547 N N . GLY A 1 68 ? 15.804 -16.430 -17.155 1.00 87.38 68 GLY A N 1
ATOM 548 C CA . GLY A 1 68 ? 14.753 -15.691 -17.860 1.00 87.38 68 GLY A CA 1
ATOM 549 C C . GLY A 1 68 ? 14.438 -16.206 -19.275 1.00 87.38 68 GLY A C 1
ATOM 550 O O . GLY A 1 68 ? 14.941 -17.222 -19.746 1.00 87.38 68 GLY A O 1
ATOM 551 N N . ASN A 1 69 ? 13.561 -15.493 -19.988 1.00 91.94 69 ASN A N 1
ATOM 552 C CA . ASN A 1 69 ? 12.928 -15.982 -21.226 1.00 91.94 69 ASN A CA 1
ATOM 553 C C . ASN A 1 69 ? 13.466 -15.354 -22.530 1.00 91.94 69 ASN A C 1
ATOM 555 O O . ASN A 1 69 ? 12.958 -15.632 -23.621 1.00 91.94 69 ASN A O 1
ATOM 559 N N . GLY A 1 70 ? 14.485 -14.497 -22.445 1.00 93.94 70 GLY A N 1
ATOM 560 C CA . GLY A 1 70 ? 15.068 -13.819 -23.607 1.00 93.94 70 GLY A CA 1
ATOM 561 C C . GLY A 1 70 ? 14.291 -12.608 -24.119 1.00 93.94 70 GLY A C 1
ATOM 562 O O . GLY A 1 70 ? 14.626 -12.087 -25.185 1.00 93.94 70 GLY A O 1
ATOM 563 N N . ARG A 1 71 ? 13.265 -12.156 -23.390 1.00 94.94 71 ARG A N 1
ATOM 564 C CA . ARG A 1 71 ? 12.418 -11.011 -23.748 1.00 94.94 71 ARG A CA 1
ATOM 565 C C . ARG A 1 71 ? 12.649 -9.847 -22.784 1.00 94.94 71 ARG A C 1
ATOM 567 O O . ARG A 1 71 ? 13.153 -10.023 -21.681 1.00 94.94 71 ARG A O 1
ATOM 574 N N . ILE A 1 72 ? 12.286 -8.650 -23.230 1.00 96.06 72 ILE A N 1
ATOM 575 C CA . ILE A 1 72 ? 12.217 -7.438 -22.400 1.00 96.06 72 ILE A CA 1
ATOM 576 C C . ILE A 1 72 ? 10.763 -7.205 -21.959 1.00 96.06 72 ILE A C 1
ATOM 578 O O . ILE A 1 72 ? 9.891 -8.011 -22.298 1.00 96.06 72 ILE A O 1
ATOM 582 N N . SER A 1 73 ? 10.495 -6.134 -21.209 1.00 95.56 73 SER A N 1
ATOM 583 C CA . SER A 1 73 ? 9.120 -5.760 -20.861 1.00 95.56 73 SER A CA 1
ATOM 584 C C . SER A 1 73 ? 8.283 -5.477 -22.113 1.00 95.56 73 SER A C 1
ATOM 586 O O . SER A 1 73 ? 8.784 -4.962 -23.116 1.00 95.56 73 SER A O 1
ATOM 588 N N . ASP A 1 74 ? 7.001 -5.823 -22.060 1.00 94.94 74 ASP A N 1
ATOM 589 C CA . ASP A 1 74 ? 5.996 -5.445 -23.051 1.00 94.94 74 ASP A CA 1
ATOM 590 C C . ASP A 1 74 ? 5.423 -4.040 -22.800 1.00 94.94 74 ASP A C 1
ATOM 592 O O . ASP A 1 74 ? 4.787 -3.477 -23.696 1.00 94.94 74 ASP A O 1
ATOM 596 N N . PHE A 1 75 ? 5.695 -3.441 -21.633 1.00 96.38 75 PHE A N 1
ATOM 597 C CA . PHE A 1 75 ? 5.361 -2.049 -21.362 1.00 96.38 75 PHE A CA 1
ATOM 598 C C . PHE A 1 75 ? 6.168 -1.111 -22.262 1.00 96.38 75 PHE A C 1
ATOM 600 O O . PHE A 1 75 ? 7.400 -1.173 -22.328 1.00 96.38 75 PHE A O 1
ATOM 607 N N . LYS A 1 76 ? 5.460 -0.206 -22.940 1.00 95.00 76 LYS A N 1
ATOM 608 C CA . LYS A 1 76 ? 6.052 0.806 -23.814 1.00 95.00 76 LYS A CA 1
ATOM 609 C C . LYS A 1 76 ? 5.602 2.196 -23.402 1.00 95.00 76 LYS A C 1
ATOM 611 O O . LYS A 1 76 ? 4.410 2.434 -23.217 1.00 95.00 76 LYS A O 1
ATOM 616 N N . VAL A 1 77 ? 6.549 3.124 -23.357 1.00 94.88 77 VAL A N 1
ATOM 617 C CA . VAL A 1 77 ? 6.276 4.551 -23.163 1.00 94.88 77 VAL A CA 1
ATOM 618 C C . VAL A 1 77 ? 6.301 5.199 -24.536 1.00 94.88 77 VAL A C 1
ATOM 620 O O . VAL A 1 77 ? 7.350 5.252 -25.163 1.00 94.88 77 VAL A O 1
ATOM 623 N N . ASP A 1 78 ? 5.138 5.603 -25.047 1.00 92.94 78 ASP A N 1
ATOM 624 C CA . ASP A 1 78 ? 5.005 6.231 -26.377 1.00 92.94 78 ASP A CA 1
ATOM 625 C C . ASP A 1 78 ? 5.631 5.405 -27.509 1.00 92.94 78 ASP A C 1
ATOM 627 O O . ASP A 1 78 ? 6.318 5.906 -28.392 1.00 92.94 78 ASP A O 1
ATOM 631 N N . GLY A 1 79 ? 5.422 4.086 -27.455 1.00 93.38 79 GLY A N 1
ATOM 632 C CA . GLY A 1 79 ? 5.980 3.138 -28.422 1.00 93.38 79 GLY A CA 1
ATOM 633 C C . GLY A 1 79 ? 7.423 2.705 -28.136 1.00 93.38 79 GLY A C 1
ATOM 634 O O . GLY A 1 79 ? 7.888 1.740 -28.747 1.00 93.38 79 GLY A O 1
ATOM 635 N N . LEU A 1 80 ? 8.105 3.326 -27.170 1.00 95.06 80 LEU A N 1
ATOM 636 C CA . LEU A 1 80 ? 9.482 3.010 -26.795 1.00 95.06 80 LEU A CA 1
ATOM 637 C C . LEU A 1 80 ? 9.535 1.887 -25.750 1.00 95.06 80 LEU A C 1
ATOM 639 O O . LEU A 1 80 ? 8.941 1.983 -24.676 1.00 95.06 80 LEU A O 1
ATOM 643 N N . ALA A 1 81 ? 10.277 0.821 -26.052 1.00 95.25 81 ALA A N 1
ATOM 644 C CA . ALA A 1 81 ? 10.490 -0.308 -25.146 1.00 95.25 81 ALA A CA 1
ATOM 645 C C . ALA A 1 81 ? 11.747 -0.070 -24.292 1.00 95.25 81 ALA A C 1
ATOM 647 O O . ALA A 1 81 ? 12.852 -0.481 -24.659 1.00 95.25 81 ALA A O 1
ATOM 648 N N . LEU A 1 82 ? 11.567 0.645 -23.180 1.00 95.38 82 LEU A N 1
ATOM 649 C CA . LEU A 1 82 ? 12.658 1.176 -22.350 1.00 95.38 82 LEU A CA 1
ATOM 650 C C . LEU A 1 82 ? 12.973 0.328 -21.112 1.00 95.38 82 LEU A C 1
ATOM 652 O O . LEU A 1 82 ? 13.970 0.572 -20.440 1.00 95.38 82 LEU A O 1
ATOM 656 N N . PHE A 1 83 ? 12.145 -0.672 -20.808 1.00 95.75 83 PHE A N 1
ATOM 657 C CA . PHE A 1 83 ? 12.252 -1.435 -19.570 1.00 95.75 83 PHE A CA 1
ATOM 658 C C . PHE A 1 83 ? 12.713 -2.870 -19.812 1.00 95.75 83 PHE A C 1
ATOM 660 O O . PHE A 1 83 ? 12.273 -3.557 -20.742 1.00 95.75 83 PHE A O 1
ATOM 667 N N . LYS A 1 84 ? 13.590 -3.351 -18.929 1.00 94.56 84 LYS A N 1
ATOM 668 C CA . LYS A 1 84 ? 13.920 -4.776 -18.842 1.00 94.56 84 LYS A CA 1
ATOM 669 C C . LYS A 1 84 ? 12.704 -5.581 -18.373 1.00 94.56 84 LYS A C 1
ATOM 671 O O . LYS A 1 84 ? 11.742 -5.027 -17.845 1.00 94.56 84 LYS A O 1
ATOM 676 N N . ARG A 1 85 ? 12.752 -6.897 -18.569 1.00 93.00 85 ARG A N 1
ATOM 677 C CA . ARG A 1 85 ? 11.757 -7.814 -18.000 1.00 93.00 85 ARG A CA 1
ATOM 678 C C . ARG A 1 85 ? 11.715 -7.652 -16.476 1.00 93.00 85 ARG A C 1
ATOM 680 O O . ARG A 1 85 ? 12.754 -7.368 -15.886 1.00 93.00 85 ARG A O 1
ATOM 687 N N . GLU A 1 86 ? 10.529 -7.805 -15.884 1.00 92.12 86 GLU A N 1
ATOM 688 C CA . GLU A 1 86 ? 10.329 -7.771 -14.424 1.00 92.12 86 GLU A CA 1
ATOM 689 C C . GLU A 1 86 ? 10.780 -6.461 -13.757 1.00 92.12 86 GLU A C 1
ATOM 691 O O . GLU A 1 86 ? 11.025 -6.413 -12.559 1.00 92.12 86 GLU A O 1
ATOM 696 N N . PHE A 1 87 ? 10.859 -5.355 -14.504 1.00 94.50 87 PHE A N 1
ATOM 697 C CA . PHE A 1 87 ? 11.083 -4.042 -13.888 1.00 94.50 87 PHE A CA 1
ATOM 698 C C . PHE A 1 87 ? 9.980 -3.690 -12.869 1.00 94.50 87 PHE A C 1
ATOM 700 O O . PHE A 1 87 ? 10.236 -2.968 -11.914 1.00 94.50 87 PHE A O 1
ATOM 707 N N . GLU A 1 88 ? 8.771 -4.227 -13.059 1.00 92.81 88 GLU A N 1
ATOM 708 C CA . GLU A 1 88 ? 7.598 -4.009 -12.207 1.00 92.81 88 GLU A CA 1
ATOM 709 C C . GLU A 1 88 ? 7.787 -4.464 -10.752 1.00 92.81 88 GLU A C 1
ATOM 711 O O . GLU A 1 88 ? 7.237 -3.830 -9.857 1.00 92.81 88 GLU A O 1
ATOM 716 N N . VAL A 1 89 ? 8.620 -5.482 -10.493 1.00 94.06 89 VAL A N 1
ATOM 717 C CA . VAL A 1 89 ? 8.920 -5.958 -9.126 1.00 94.06 89 VAL A CA 1
ATOM 718 C C . VAL A 1 89 ? 10.115 -5.242 -8.487 1.00 94.06 89 VAL A C 1
ATOM 720 O O . VAL A 1 89 ? 10.522 -5.585 -7.386 1.00 94.06 89 VAL A O 1
ATOM 723 N N . GLN A 1 90 ? 10.705 -4.256 -9.174 1.00 94.69 90 GLN A N 1
ATOM 724 C CA . GLN A 1 90 ? 11.871 -3.498 -8.689 1.00 94.69 90 GLN A CA 1
ATOM 725 C C . GLN A 1 90 ? 11.527 -2.080 -8.232 1.00 94.69 90 GLN A C 1
ATOM 727 O O . GLN A 1 90 ? 12.424 -1.302 -7.915 1.00 94.69 90 GLN A O 1
ATOM 732 N N . HIS A 1 91 ? 10.232 -1.759 -8.206 1.00 95.00 91 HIS A N 1
ATOM 733 C CA . HIS A 1 91 ? 9.696 -0.421 -7.988 1.00 95.00 91 HIS A CA 1
ATOM 734 C C . HIS A 1 91 ? 10.131 0.588 -9.066 1.00 95.00 91 HIS A C 1
ATOM 736 O O . HIS A 1 91 ? 11.068 0.389 -9.841 1.00 95.00 91 HIS A O 1
ATOM 742 N N . MET A 1 92 ? 9.396 1.694 -9.160 1.00 94.44 92 MET A N 1
ATOM 743 C CA . MET A 1 92 ? 9.680 2.759 -10.117 1.00 94.44 92 MET A CA 1
ATOM 744 C C . MET A 1 92 ? 9.415 4.110 -9.464 1.00 94.44 92 MET A C 1
ATOM 746 O O . MET A 1 92 ? 8.316 4.357 -8.969 1.00 94.44 92 MET A O 1
ATOM 750 N N . LEU A 1 93 ? 10.409 4.995 -9.517 1.00 95.88 93 LEU A N 1
ATOM 751 C CA . LEU A 1 93 ? 10.264 6.398 -9.146 1.00 95.88 93 LEU A CA 1
ATOM 752 C C . LEU A 1 93 ? 10.001 7.226 -10.408 1.00 95.88 93 LEU A C 1
ATOM 754 O O . LEU A 1 93 ? 10.782 7.183 -11.357 1.00 95.88 93 LEU A O 1
ATOM 758 N N . ILE A 1 94 ? 8.901 7.981 -10.417 1.00 95.38 94 ILE A N 1
ATOM 759 C CA . ILE A 1 94 ? 8.603 8.977 -11.453 1.00 95.38 94 ILE A CA 1
ATOM 760 C C . ILE A 1 94 ? 8.753 10.354 -10.814 1.00 95.38 94 ILE A C 1
ATOM 762 O O . ILE A 1 94 ? 7.854 10.812 -10.108 1.00 95.38 94 ILE A O 1
ATOM 766 N N . ASP A 1 95 ? 9.877 11.005 -11.086 1.00 96.06 95 ASP A N 1
ATOM 767 C CA . ASP A 1 95 ? 10.196 12.329 -10.561 1.00 96.06 95 ASP A CA 1
ATOM 768 C C . ASP A 1 95 ? 10.029 13.428 -11.625 1.00 96.06 95 ASP A C 1
ATOM 770 O O . ASP A 1 95 ? 10.125 13.180 -12.828 1.00 96.06 95 ASP A O 1
ATOM 774 N N . GLY A 1 96 ? 9.720 14.645 -11.183 1.00 95.56 96 GLY A N 1
ATOM 775 C CA . GLY A 1 96 ? 9.577 15.815 -12.045 1.00 95.56 96 GLY A CA 1
ATOM 776 C C . GLY A 1 96 ? 8.736 16.926 -11.421 1.00 95.56 96 GLY A C 1
ATOM 777 O O . GLY A 1 96 ? 7.945 16.704 -10.502 1.00 95.56 96 GLY A O 1
ATOM 778 N N . THR A 1 97 ? 8.833 18.137 -11.963 1.00 96.19 97 THR A N 1
ATOM 779 C CA . THR A 1 97 ? 8.064 19.306 -11.507 1.00 96.19 97 THR A CA 1
ATOM 780 C C . THR A 1 97 ? 6.569 19.196 -11.846 1.00 96.19 97 THR A C 1
ATOM 782 O O . THR A 1 97 ? 6.102 18.274 -12.534 1.00 96.19 97 THR A O 1
ATOM 785 N N . THR A 1 98 ? 5.752 20.103 -11.309 1.00 93.50 98 THR A N 1
ATOM 786 C CA . THR A 1 98 ? 4.341 20.230 -11.708 1.00 93.50 98 THR A CA 1
ATOM 787 C C . THR A 1 98 ? 4.253 20.523 -13.206 1.00 93.50 98 THR A C 1
ATOM 789 O O . THR A 1 98 ? 4.998 21.343 -13.724 1.00 93.50 98 THR A O 1
ATOM 792 N N . GLY A 1 99 ? 3.374 19.816 -13.920 1.00 93.38 99 GLY A N 1
ATOM 793 C CA . GLY A 1 99 ? 3.252 19.936 -15.379 1.00 93.38 99 GLY A CA 1
ATOM 794 C C . GLY A 1 99 ? 4.196 19.041 -16.195 1.00 93.38 99 GLY A C 1
ATOM 795 O O . GLY A 1 99 ? 3.914 18.807 -17.363 1.00 93.38 99 GLY A O 1
ATOM 796 N N . ALA A 1 100 ? 5.216 18.413 -15.593 1.00 95.88 100 ALA A N 1
ATOM 797 C CA . ALA A 1 100 ? 6.187 17.557 -16.299 1.00 95.88 100 ALA A CA 1
ATOM 798 C C . ALA A 1 100 ? 5.623 16.221 -16.848 1.00 95.88 100 ALA A C 1
ATOM 800 O O . ALA A 1 100 ? 6.363 15.380 -17.345 1.00 95.88 100 ALA A O 1
ATOM 801 N N . GLY A 1 101 ? 4.313 15.976 -16.730 1.00 94.88 101 GLY A N 1
ATOM 802 C CA . GLY A 1 101 ? 3.676 14.774 -17.280 1.00 94.88 101 GLY A CA 1
ATOM 803 C C . GLY A 1 101 ? 3.680 13.535 -16.375 1.00 94.88 101 GLY A C 1
ATOM 804 O O . GLY A 1 101 ? 3.280 12.464 -16.829 1.00 94.88 101 GLY A O 1
ATOM 805 N N . LYS A 1 102 ? 4.024 13.647 -15.083 1.00 95.12 102 LYS A N 1
ATOM 806 C CA . LYS A 1 102 ? 4.000 12.514 -14.125 1.00 95.12 102 LYS A CA 1
ATOM 807 C C . LYS A 1 102 ? 2.678 11.735 -14.142 1.00 95.12 102 LYS A C 1
ATOM 809 O O . LYS A 1 102 ? 2.658 10.521 -14.327 1.00 95.12 102 LYS A O 1
ATOM 814 N N . SER A 1 103 ? 1.546 12.438 -14.045 1.00 93.19 103 SER A N 1
ATOM 815 C CA . SER A 1 103 ? 0.220 11.807 -14.106 1.00 93.19 103 SER A CA 1
ATOM 816 C C . SER A 1 103 ? -0.074 11.188 -15.476 1.00 93.19 103 SER A C 1
ATOM 818 O O . SER A 1 103 ? -0.845 10.242 -15.560 1.00 93.19 103 SER A O 1
ATOM 820 N N . VAL A 1 104 ? 0.516 11.691 -16.566 1.00 95.19 104 VAL A N 1
ATOM 821 C CA . VAL A 1 104 ? 0.381 11.081 -17.900 1.00 95.19 104 VAL A CA 1
ATOM 822 C C . VAL A 1 104 ? 1.108 9.737 -17.944 1.00 95.19 104 VAL A C 1
ATOM 824 O O . VAL A 1 104 ? 0.534 8.764 -18.430 1.00 95.19 104 VAL A O 1
ATOM 827 N N . MET A 1 105 ? 2.318 9.658 -17.385 1.00 95.94 105 MET A N 1
ATOM 828 C CA . MET A 1 105 ? 3.062 8.403 -17.254 1.00 95.94 105 MET A CA 1
ATOM 829 C C . MET A 1 105 ? 2.306 7.382 -16.390 1.00 95.94 105 MET A C 1
ATOM 831 O O . MET A 1 105 ? 2.100 6.250 -16.825 1.00 95.94 105 MET A O 1
ATOM 835 N N . LEU A 1 106 ? 1.791 7.797 -15.226 1.00 95.81 106 LEU A N 1
ATOM 836 C CA . LEU A 1 106 ? 0.981 6.927 -14.363 1.00 95.81 106 LEU A CA 1
ATOM 837 C C . LEU A 1 106 ? -0.267 6.392 -15.081 1.00 95.81 106 LEU A C 1
ATOM 839 O O . LEU A 1 106 ? -0.556 5.205 -14.998 1.00 95.81 106 LEU A O 1
ATOM 843 N N . ARG A 1 107 ? -0.969 7.214 -15.875 1.00 95.62 107 ARG A N 1
ATOM 844 C CA . ARG A 1 107 ? -2.113 6.740 -16.681 1.00 95.62 107 ARG A CA 1
ATOM 845 C C . ARG A 1 107 ? -1.719 5.675 -17.703 1.00 95.62 107 ARG A C 1
ATOM 847 O O . ARG A 1 107 ? -2.495 4.753 -17.934 1.00 95.62 107 ARG A O 1
ATOM 854 N N . LYS A 1 108 ? -0.542 5.789 -18.328 1.00 96.50 108 LYS A N 1
ATOM 855 C CA . LYS A 1 108 ? -0.034 4.760 -19.253 1.00 96.50 108 LYS A CA 1
ATOM 856 C C . LYS A 1 108 ? 0.226 3.451 -18.514 1.00 96.50 108 LYS A C 1
ATOM 858 O O . LYS A 1 108 ? -0.168 2.401 -19.015 1.00 96.50 108 LYS A O 1
ATOM 863 N N . LEU A 1 109 ? 0.817 3.529 -17.321 1.00 96.44 109 LEU A N 1
ATOM 864 C CA . LEU A 1 109 ? 1.055 2.367 -16.468 1.00 96.44 109 LEU A CA 1
ATOM 865 C C . LEU A 1 109 ? -0.263 1.701 -16.047 1.00 96.44 109 LEU A C 1
ATOM 867 O O . LEU A 1 109 ? -0.428 0.508 -16.269 1.00 96.44 109 LEU A O 1
ATOM 871 N N . LEU A 1 110 ? -1.239 2.470 -15.554 1.00 96.62 110 LEU A N 1
ATOM 872 C CA . LEU A 1 110 ? -2.547 1.945 -15.142 1.00 96.62 110 LEU A CA 1
ATOM 873 C C . LEU A 1 110 ? -3.295 1.252 -16.288 1.00 96.62 110 LEU A C 1
ATOM 875 O O . LEU A 1 110 ? -3.858 0.181 -16.088 1.00 96.62 110 LEU A O 1
ATOM 879 N N . ARG A 1 111 ? -3.269 1.808 -17.509 1.00 96.50 111 ARG A N 1
ATOM 880 C CA . ARG A 1 111 ? -3.853 1.125 -18.681 1.00 96.50 111 ARG A CA 1
ATOM 881 C C . ARG A 1 111 ? -3.155 -0.195 -18.986 1.00 96.50 111 ARG A C 1
ATOM 883 O O . ARG A 1 111 ? -3.813 -1.145 -19.394 1.00 96.50 111 ARG A O 1
ATOM 890 N N . TRP A 1 112 ? -1.834 -0.243 -18.833 1.00 96.44 112 TRP A N 1
ATOM 891 C CA . TRP A 1 112 ? -1.066 -1.458 -19.081 1.00 96.44 112 TRP A CA 1
ATOM 892 C C . TRP A 1 112 ? -1.353 -2.537 -18.030 1.00 96.44 112 TRP A C 1
ATOM 894 O O . TRP A 1 112 ? -1.637 -3.668 -18.416 1.00 96.44 112 TRP A O 1
ATOM 904 N N . ILE A 1 113 ? -1.402 -2.170 -16.745 1.00 96.38 113 ILE A N 1
ATOM 905 C CA . ILE A 1 113 ? -1.816 -3.055 -15.641 1.00 96.38 113 ILE A CA 1
ATOM 906 C C . ILE A 1 113 ? -3.237 -3.584 -15.898 1.00 96.38 113 ILE A C 1
ATOM 908 O O . ILE A 1 113 ? -3.451 -4.794 -15.935 1.00 96.38 113 ILE A O 1
ATOM 912 N N . ARG A 1 114 ? -4.196 -2.693 -16.200 1.00 95.88 114 ARG A N 1
ATOM 913 C CA . ARG A 1 114 ? -5.591 -3.069 -16.494 1.00 95.88 114 ARG A CA 1
ATOM 914 C C . ARG A 1 114 ? -5.682 -4.046 -17.664 1.00 95.88 114 ARG A C 1
ATOM 916 O O . ARG A 1 114 ? -6.409 -5.027 -17.589 1.00 95.88 114 ARG A O 1
ATOM 923 N N . LYS A 1 115 ? -4.935 -3.794 -18.745 1.00 95.69 115 LYS A N 1
ATOM 924 C CA . LYS A 1 115 ? -4.919 -4.652 -19.940 1.00 95.69 115 LYS A CA 1
ATOM 925 C C . LYS A 1 115 ? -4.386 -6.055 -19.643 1.00 95.69 115 LYS A C 1
ATOM 927 O O . LYS A 1 115 ? -4.836 -7.008 -20.272 1.00 95.69 115 LYS A O 1
ATOM 932 N N . ARG A 1 116 ? -3.426 -6.178 -18.724 1.00 94.19 116 ARG A N 1
ATOM 933 C CA . ARG A 1 116 ? -2.912 -7.474 -18.258 1.00 94.19 116 ARG A CA 1
ATOM 934 C C . ARG A 1 116 ? -3.906 -8.206 -17.350 1.00 94.19 116 ARG A C 1
ATOM 936 O O . ARG A 1 116 ? -3.824 -9.422 -17.241 1.00 94.19 116 ARG A O 1
ATOM 943 N N . GLY A 1 117 ? -4.876 -7.483 -16.787 1.00 94.38 117 GLY A N 1
ATOM 944 C CA . GLY A 1 117 ? -5.822 -8.007 -15.804 1.00 94.38 117 GLY A CA 1
ATOM 945 C C . GLY A 1 117 ? -5.244 -8.058 -14.392 1.00 94.38 117 GLY A C 1
ATOM 946 O O . GLY A 1 117 ? -5.820 -8.728 -13.542 1.00 94.38 117 GLY A O 1
ATOM 947 N N . ASP A 1 118 ? -4.128 -7.364 -14.157 1.00 95.06 118 ASP A N 1
ATOM 948 C CA . ASP A 1 118 ? -3.454 -7.324 -12.864 1.00 95.06 118 ASP A CA 1
ATOM 949 C C . ASP A 1 118 ? -4.202 -6.399 -11.893 1.00 95.06 118 ASP A C 1
ATOM 951 O O . ASP A 1 118 ? -4.872 -5.446 -12.303 1.00 95.06 118 ASP A O 1
ATOM 955 N N . LYS A 1 119 ? -4.044 -6.654 -10.592 1.00 96.50 119 LYS A N 1
ATOM 956 C CA . LYS A 1 119 ? -4.588 -5.814 -9.520 1.00 96.50 119 LYS A CA 1
ATOM 957 C C . LYS A 1 119 ? -3.698 -4.595 -9.266 1.00 96.50 119 LYS A C 1
ATOM 959 O O . LYS A 1 119 ? -2.480 -4.651 -9.432 1.00 96.50 119 LYS A O 1
ATOM 964 N N . ALA A 1 120 ? -4.299 -3.492 -8.825 1.00 96.44 120 ALA A N 1
ATOM 965 C CA . ALA A 1 120 ? -3.560 -2.320 -8.356 1.00 96.44 120 ALA A CA 1
ATOM 966 C C . ALA A 1 120 ? -4.275 -1.610 -7.209 1.00 96.44 120 ALA A C 1
ATOM 968 O O . ALA A 1 120 ? -5.491 -1.430 -7.241 1.00 96.44 120 ALA A O 1
ATOM 969 N N . ILE A 1 121 ? -3.492 -1.151 -6.234 1.00 96.88 121 ILE A N 1
ATOM 970 C CA . ILE A 1 121 ? -3.929 -0.210 -5.204 1.00 96.88 121 ILE A CA 1
ATOM 971 C C . ILE A 1 121 ? -3.535 1.200 -5.644 1.00 96.88 121 ILE A C 1
ATOM 973 O O . ILE A 1 121 ? -2.370 1.465 -5.945 1.00 96.88 121 ILE A O 1
ATOM 977 N N . ILE A 1 122 ? -4.506 2.109 -5.695 1.00 96.19 122 ILE A N 1
ATOM 978 C CA . ILE A 1 122 ? -4.328 3.468 -6.205 1.00 96.19 122 ILE A CA 1
ATOM 979 C C . ILE A 1 122 ? -4.689 4.458 -5.106 1.00 96.19 122 ILE A C 1
ATOM 981 O O . ILE A 1 122 ? -5.861 4.697 -4.822 1.00 96.19 122 ILE A O 1
ATOM 985 N N . TYR A 1 123 ? -3.673 5.081 -4.516 1.00 94.50 123 TYR A N 1
ATOM 986 C CA . TYR A 1 123 ? -3.863 6.208 -3.610 1.00 94.50 123 TYR A CA 1
ATOM 987 C C . TYR A 1 123 ? -4.096 7.496 -4.411 1.00 94.50 123 TYR A C 1
ATOM 989 O O . TYR A 1 123 ? -3.161 8.085 -4.957 1.00 94.50 123 TYR A O 1
ATOM 997 N N . ASP A 1 124 ? -5.354 7.932 -4.504 1.00 91.81 124 ASP A N 1
ATOM 998 C CA . ASP A 1 124 ? -5.775 9.057 -5.343 1.00 91.81 124 ASP A CA 1
ATOM 999 C C . ASP A 1 124 ? -6.340 10.219 -4.521 1.00 91.81 124 ASP A C 1
ATOM 1001 O O . ASP A 1 124 ? -7.530 10.543 -4.544 1.00 91.81 124 ASP A O 1
ATOM 1005 N N . LYS A 1 125 ? -5.445 10.912 -3.812 1.00 82.88 125 LYS A N 1
ATOM 1006 C CA . LYS A 1 125 ? -5.797 12.101 -3.021 1.00 82.88 125 LYS A CA 1
ATOM 1007 C C . LYS A 1 125 ? -6.541 13.172 -3.839 1.00 82.88 125 LYS A C 1
ATOM 1009 O O . LYS A 1 125 ? -7.407 13.861 -3.299 1.00 82.88 125 LYS A O 1
ATOM 1014 N N . GLY A 1 126 ? -6.193 13.331 -5.119 1.00 80.50 126 GLY A N 1
ATOM 1015 C CA . GLY A 1 126 ? -6.675 14.410 -5.988 1.00 80.50 126 GLY A CA 1
ATOM 1016 C C . GLY A 1 126 ? -7.842 14.049 -6.912 1.00 80.50 126 GLY A C 1
ATOM 1017 O O . GLY A 1 126 ? -8.170 14.861 -7.771 1.00 80.50 126 GLY A O 1
ATOM 1018 N N . CYS A 1 127 ? -8.430 12.851 -6.803 1.00 83.19 127 CYS A N 1
ATOM 1019 C CA . CYS A 1 127 ? -9.436 12.333 -7.749 1.00 83.19 127 CYS A CA 1
ATOM 1020 C C . CYS A 1 127 ? -8.981 12.398 -9.232 1.00 83.19 127 CYS A C 1
ATOM 1022 O O . CYS A 1 127 ? -9.768 12.601 -10.162 1.00 83.19 127 CYS A O 1
ATOM 1024 N N . THR A 1 128 ? -7.673 12.267 -9.470 1.00 86.69 128 THR A N 1
ATOM 1025 C CA . THR A 1 128 ? -7.051 12.363 -10.800 1.00 86.69 128 THR A CA 1
ATOM 1026 C C . THR A 1 128 ? -7.214 11.080 -11.618 1.00 86.69 128 THR A C 1
ATOM 1028 O O . THR A 1 128 ? -7.157 11.120 -12.858 1.00 86.69 128 THR A O 1
ATOM 1031 N N . PHE A 1 129 ? -7.377 9.953 -10.929 1.00 92.62 129 PHE A N 1
ATOM 1032 C CA . PHE A 1 129 ? -7.456 8.608 -11.480 1.00 92.62 129 PHE A CA 1
ATOM 1033 C C . PHE A 1 129 ? -8.839 7.998 -11.270 1.00 92.62 129 PHE A C 1
ATOM 1035 O O . PHE A 1 129 ? -9.387 7.486 -12.241 1.00 92.62 129 PHE A O 1
ATOM 1042 N N . THR A 1 130 ? -9.435 8.107 -10.078 1.00 91.38 130 THR A N 1
ATOM 1043 C CA . THR A 1 130 ? -10.763 7.549 -9.772 1.00 91.38 130 THR A CA 1
ATOM 1044 C C . THR A 1 130 ? -11.804 8.021 -10.786 1.00 91.38 130 THR A C 1
ATOM 1046 O O . THR A 1 130 ? -12.442 7.195 -11.420 1.00 91.38 130 THR A O 1
ATOM 1049 N N . SER A 1 131 ? -11.878 9.326 -11.073 1.00 87.31 131 SER A N 1
ATOM 1050 C CA . SER A 1 131 ? -12.826 9.901 -12.051 1.00 87.31 131 SER A CA 1
ATOM 1051 C C . SER A 1 131 ? -12.699 9.369 -13.488 1.00 87.31 131 SER A C 1
ATOM 1053 O O . SER A 1 131 ? -13.593 9.584 -14.299 1.00 87.31 131 SER A O 1
ATOM 1055 N N . LYS A 1 132 ? -11.582 8.720 -13.840 1.00 89.81 132 LYS A N 1
ATOM 1056 C CA . LYS A 1 132 ? -11.286 8.272 -15.213 1.00 89.81 132 LYS A CA 1
ATOM 1057 C C . LYS A 1 132 ? -11.106 6.765 -15.359 1.00 89.81 132 LYS A C 1
ATOM 1059 O O . LYS A 1 132 ? -11.181 6.269 -16.477 1.00 89.81 132 LYS A O 1
ATOM 1064 N N . PHE A 1 133 ? -10.756 6.073 -14.279 1.00 93.94 133 PHE A N 1
ATOM 1065 C CA . PHE A 1 133 ? -10.340 4.669 -14.302 1.00 93.94 133 PHE A CA 1
ATOM 1066 C C . PHE A 1 133 ? -11.169 3.771 -13.395 1.00 93.94 133 PHE A C 1
ATOM 1068 O O . PHE A 1 133 ? -11.012 2.558 -13.522 1.00 93.94 133 PHE A O 1
ATOM 1075 N N . PHE A 1 134 ? -11.972 4.344 -12.493 1.00 94.50 134 PHE A N 1
ATOM 1076 C CA . PHE A 1 134 ? -12.851 3.568 -11.633 1.00 94.50 134 PHE A CA 1
ATOM 1077 C C . PHE A 1 134 ? -13.996 2.983 -12.456 1.00 94.50 134 PHE A C 1
ATOM 1079 O O . PHE A 1 134 ? -14.724 3.715 -13.126 1.00 94.50 134 PHE A O 1
ATOM 1086 N N . ASP A 1 135 ? -14.132 1.668 -12.391 1.00 94.50 135 ASP A N 1
ATOM 1087 C CA . ASP A 1 135 ? -15.215 0.901 -12.984 1.00 94.50 135 ASP A CA 1
ATOM 1088 C C . ASP A 1 135 ? -15.966 0.154 -11.868 1.00 94.50 135 ASP A C 1
ATOM 1090 O O . ASP A 1 135 ? -15.438 -0.830 -11.343 1.00 94.50 135 ASP A O 1
ATOM 1094 N N . PRO A 1 136 ? -17.193 0.574 -11.504 1.00 92.38 136 PRO A N 1
ATOM 1095 C CA . PRO A 1 136 ? -17.938 -0.017 -10.392 1.00 92.38 136 PRO A CA 1
ATOM 1096 C C . PRO A 1 136 ? -18.282 -1.500 -10.593 1.00 92.38 136 PRO A C 1
ATOM 1098 O O . PRO A 1 136 ? -18.659 -2.164 -9.633 1.00 92.38 136 PRO A O 1
ATOM 1101 N N . SER A 1 137 ? -18.162 -2.040 -11.813 1.00 93.06 137 SER A N 1
ATOM 1102 C CA . SER A 1 137 ? -18.412 -3.462 -12.075 1.00 93.06 137 SER A CA 1
ATOM 1103 C C . SER A 1 137 ? -17.285 -4.388 -11.600 1.00 93.06 137 SER A C 1
ATOM 1105 O O . SER A 1 137 ? -17.509 -5.588 -11.445 1.00 93.06 137 SER A O 1
ATOM 1107 N N . GLN A 1 138 ? -16.080 -3.852 -11.376 1.00 93.25 138 GLN A N 1
ATOM 1108 C CA . GLN A 1 138 ? -14.886 -4.642 -11.047 1.00 93.25 138 GLN A CA 1
ATOM 1109 C C . GLN A 1 138 ? -13.975 -4.004 -9.989 1.00 93.25 138 GLN A C 1
ATOM 1111 O O . GLN A 1 138 ? -13.159 -4.704 -9.398 1.00 93.25 138 GLN A O 1
ATOM 1116 N N . ASP A 1 139 ? -14.075 -2.697 -9.755 1.00 96.12 139 ASP A N 1
ATOM 1117 C CA . ASP A 1 139 ? -13.201 -1.965 -8.845 1.00 96.12 139 ASP A CA 1
ATOM 1118 C C . ASP A 1 139 ? -13.833 -1.764 -7.472 1.00 96.12 139 ASP A C 1
ATOM 1120 O O . ASP A 1 139 ? -15.050 -1.717 -7.310 1.00 96.12 139 ASP A O 1
ATOM 1124 N N . THR A 1 140 ? -12.975 -1.572 -6.474 1.00 96.06 140 THR A N 1
ATOM 1125 C CA . THR A 1 140 ? -13.380 -1.223 -5.112 1.00 96.06 140 THR A CA 1
ATOM 1126 C C . THR A 1 140 ? -12.957 0.203 -4.786 1.00 96.06 140 THR A C 1
ATOM 1128 O O . THR A 1 140 ? -11.837 0.617 -5.090 1.00 96.06 140 THR A O 1
ATOM 1131 N N . LEU A 1 141 ? -13.853 0.965 -4.159 1.00 95.06 141 LEU A N 1
ATOM 1132 C CA . LEU A 1 141 ? -13.567 2.301 -3.650 1.00 95.06 141 LEU A CA 1
ATOM 1133 C C . LEU A 1 141 ? -13.545 2.278 -2.122 1.00 95.06 141 LEU A C 1
ATOM 1135 O O . LEU A 1 141 ? -14.522 1.887 -1.490 1.00 95.06 141 LEU A O 1
ATOM 1139 N N . LEU A 1 142 ? -12.452 2.760 -1.540 1.00 94.56 142 LEU A N 1
ATOM 1140 C CA . LEU A 1 142 ? -12.305 3.013 -0.112 1.00 94.56 142 LEU A CA 1
ATOM 1141 C C . LEU A 1 142 ? -12.231 4.523 0.107 1.00 94.56 142 LEU A C 1
ATOM 1143 O O . LEU A 1 142 ? -11.178 5.158 -0.010 1.00 94.56 142 LEU A O 1
ATOM 1147 N N . ASN A 1 143 ? -13.404 5.102 0.359 1.00 92.81 143 ASN A N 1
ATOM 1148 C CA . ASN A 1 143 ? -13.591 6.503 0.703 1.00 92.81 143 ASN A CA 1
ATOM 1149 C C . ASN A 1 143 ? -14.832 6.654 1.592 1.00 92.81 143 ASN A C 1
ATOM 1151 O O . ASN A 1 143 ? -15.932 6.696 1.045 1.00 92.81 143 ASN A O 1
ATOM 1155 N N . PRO A 1 144 ? -14.697 6.821 2.917 1.00 90.69 144 PRO A N 1
ATOM 1156 C CA . PRO A 1 144 ? -15.844 6.874 3.835 1.00 90.69 144 PRO A CA 1
ATOM 1157 C C . PRO A 1 144 ? -16.862 7.985 3.532 1.00 90.69 144 PRO A C 1
ATOM 1159 O O . PRO A 1 144 ? -17.962 8.006 4.071 1.00 90.69 144 PRO A O 1
ATOM 1162 N N . PHE A 1 145 ? -16.503 8.937 2.673 1.00 88.56 145 PHE A N 1
ATOM 1163 C CA . PHE A 1 145 ? -17.355 10.046 2.266 1.00 88.56 145 PHE A CA 1
ATOM 1164 C C . PHE A 1 145 ? -18.034 9.855 0.904 1.00 88.56 145 PHE A C 1
ATOM 1166 O O . PHE A 1 145 ? -18.581 10.816 0.366 1.00 88.56 145 PHE A O 1
ATOM 1173 N N . ASP A 1 146 ? -17.950 8.661 0.320 1.00 88.62 146 ASP A N 1
ATOM 1174 C CA . ASP A 1 146 ? -18.545 8.311 -0.968 1.00 88.62 146 ASP A CA 1
ATOM 1175 C C . ASP A 1 146 ?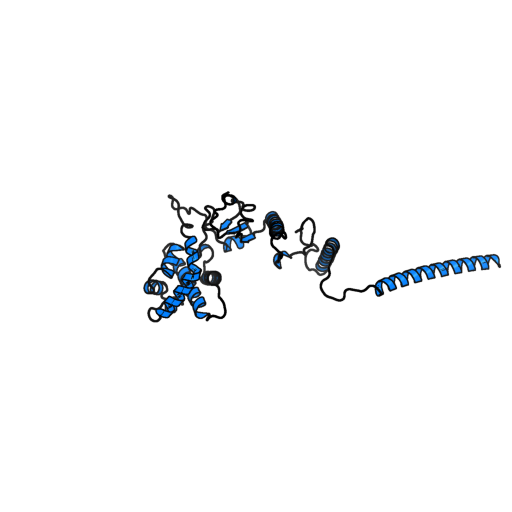 -19.605 7.213 -0.786 1.00 88.62 146 ASP A C 1
ATOM 1177 O O . ASP A 1 146 ? -19.399 6.220 -0.080 1.00 88.62 146 ASP A O 1
ATOM 1181 N N . GLU A 1 147 ? -20.756 7.361 -1.438 1.00 88.50 147 GLU A N 1
ATOM 1182 C CA . GLU A 1 147 ? -21.843 6.375 -1.380 1.00 88.50 147 GLU A CA 1
ATOM 1183 C C . GLU A 1 147 ? -21.421 5.010 -1.934 1.00 88.50 147 GLU A C 1
ATOM 1185 O O . GLU A 1 147 ? -21.910 3.986 -1.472 1.00 88.50 147 GLU A O 1
ATOM 1190 N N . ARG A 1 148 ? -20.434 4.977 -2.837 1.00 90.00 148 ARG A N 1
ATOM 1191 C CA . ARG A 1 148 ? -19.892 3.744 -3.427 1.00 90.00 148 ARG A CA 1
ATOM 1192 C C . ARG A 1 148 ? -18.828 3.070 -2.555 1.00 90.00 148 ARG A C 1
ATOM 1194 O O . ARG A 1 148 ? -18.288 2.044 -2.959 1.00 90.00 148 ARG A O 1
ATOM 1201 N N . CYS A 1 149 ? -18.473 3.649 -1.402 1.00 93.25 149 CYS A N 1
ATOM 1202 C CA . CYS A 1 149 ? -17.476 3.068 -0.503 1.00 93.25 149 CYS A CA 1
ATOM 1203 C C . CYS A 1 149 ? -17.848 1.639 -0.110 1.00 93.25 149 CYS A C 1
ATOM 1205 O O . CYS A 1 149 ? -18.971 1.394 0.342 1.00 93.25 149 CYS A O 1
ATOM 1207 N N . ALA A 1 150 ? -16.894 0.723 -0.234 1.00 95.12 150 ALA A N 1
ATOM 1208 C CA . ALA A 1 150 ? -17.032 -0.602 0.342 1.00 95.12 150 ALA A CA 1
ATOM 1209 C C . ALA A 1 150 ? -16.997 -0.532 1.874 1.00 95.12 150 ALA A C 1
ATOM 1211 O O . ALA A 1 150 ? -16.432 0.402 2.452 1.00 95.12 150 ALA A O 1
ATOM 1212 N N . ASN A 1 151 ? -17.612 -1.519 2.521 1.00 94.69 151 ASN A N 1
ATOM 1213 C CA . ASN A 1 151 ? -17.564 -1.638 3.967 1.00 94.69 151 ASN A CA 1
ATOM 1214 C C . ASN A 1 151 ? -16.250 -2.310 4.368 1.00 94.69 151 ASN A C 1
ATOM 1216 O O . ASN A 1 151 ? -16.108 -3.522 4.232 1.00 94.69 151 ASN A O 1
ATOM 1220 N N . TRP A 1 152 ? -15.287 -1.511 4.809 1.00 95.25 152 TRP A N 1
ATOM 1221 C CA . TRP A 1 152 ? -14.050 -2.006 5.391 1.00 95.25 152 TRP A CA 1
ATOM 1222 C C . TRP A 1 152 ? -14.037 -1.682 6.880 1.00 95.25 152 TRP A C 1
ATOM 1224 O O . TRP A 1 152 ? -14.248 -0.530 7.267 1.00 95.25 152 TRP A O 1
ATOM 1234 N N . ASP A 1 153 ? -13.718 -2.683 7.689 1.00 94.19 153 ASP A N 1
ATOM 1235 C CA . ASP A 1 153 ? -13.403 -2.530 9.100 1.00 94.19 153 ASP A CA 1
ATOM 1236 C C . ASP A 1 153 ? -12.162 -3.358 9.470 1.00 94.19 153 ASP A C 1
ATOM 1238 O O . ASP A 1 153 ? -11.592 -4.092 8.660 1.00 94.19 153 ASP A O 1
ATOM 1242 N N . VAL A 1 154 ? -11.736 -3.227 10.724 1.00 95.56 154 VAL A N 1
ATOM 1243 C CA . VAL A 1 154 ? -10.535 -3.882 11.260 1.00 95.56 154 VAL A CA 1
ATOM 1244 C C . VAL A 1 154 ? -10.628 -5.412 11.173 1.00 95.56 154 VAL A C 1
ATOM 1246 O O . VAL A 1 154 ? -9.630 -6.078 10.914 1.00 95.56 154 VAL A O 1
ATOM 1249 N N . TRP A 1 155 ? -11.826 -5.970 11.363 1.00 96.06 155 TRP A N 1
ATOM 1250 C CA . TRP A 1 155 ? -12.076 -7.414 11.415 1.00 96.06 155 TRP A CA 1
ATOM 1251 C C . TRP A 1 155 ? -12.246 -8.035 10.029 1.00 96.06 155 TRP A C 1
ATOM 1253 O O . TRP A 1 155 ? -12.160 -9.256 9.882 1.00 96.06 155 TRP A O 1
ATOM 1263 N N . CYS A 1 156 ? -12.449 -7.221 8.991 1.00 95.38 156 CYS A N 1
ATOM 1264 C CA . CYS A 1 156 ? -12.366 -7.678 7.611 1.00 95.38 156 CYS A CA 1
ATOM 1265 C C . CYS A 1 156 ? -10.966 -8.233 7.317 1.00 95.38 156 CYS A C 1
ATOM 1267 O O . CYS A 1 156 ? -10.879 -9.327 6.765 1.00 95.38 156 CYS A O 1
ATOM 1269 N N . ASP A 1 157 ? -9.905 -7.546 7.756 1.00 96.25 157 ASP A N 1
ATOM 1270 C CA . ASP A 1 157 ? -8.509 -7.917 7.470 1.00 96.25 157 ASP A CA 1
ATOM 1271 C C . ASP A 1 157 ? -7.767 -8.631 8.603 1.00 96.25 157 ASP A C 1
ATOM 1273 O O . ASP A 1 157 ? -6.765 -9.282 8.319 1.00 96.25 157 ASP A O 1
ATOM 1277 N N . ALA A 1 158 ? -8.233 -8.541 9.853 1.00 96.94 158 ALA A N 1
ATOM 1278 C CA . ALA A 1 158 ? -7.630 -9.253 10.977 1.00 96.94 158 ALA A CA 1
ATOM 1279 C C . ALA A 1 158 ? -8.512 -10.385 11.498 1.00 96.94 158 ALA A C 1
ATOM 1281 O O . ALA A 1 158 ? -9.684 -10.173 11.822 1.00 96.94 158 ALA A O 1
ATOM 1282 N N . LYS A 1 159 ? -7.929 -11.585 11.597 1.00 94.38 159 LYS A N 1
ATOM 1283 C CA . LYS A 1 159 ? -8.596 -12.789 12.114 1.00 94.38 159 LYS A CA 1
ATOM 1284 C C . LYS A 1 159 ? -7.933 -13.269 13.398 1.00 94.38 159 LYS A C 1
ATOM 1286 O O . LYS A 1 159 ? -8.625 -13.543 14.374 1.00 94.38 159 LYS A O 1
ATOM 1291 N N . GLU A 1 160 ? -6.605 -13.283 13.413 1.00 95.94 160 GLU A N 1
ATOM 1292 C CA . GLU A 1 160 ? -5.792 -13.769 14.525 1.00 95.94 160 GLU A CA 1
ATOM 1293 C C . GLU A 1 160 ? -5.078 -12.618 15.242 1.00 95.94 160 GLU A C 1
ATOM 1295 O O . GLU A 1 160 ? -4.882 -11.541 14.677 1.00 95.94 160 GLU A O 1
ATOM 1300 N N . ALA A 1 161 ? -4.641 -12.845 16.485 1.00 95.00 161 ALA A N 1
ATOM 1301 C CA . ALA A 1 161 ? -3.969 -11.822 17.297 1.00 95.00 161 ALA A CA 1
ATOM 1302 C C . ALA A 1 161 ? -2.826 -11.069 16.564 1.00 95.00 161 ALA A C 1
ATOM 1304 O O . ALA A 1 161 ? -2.824 -9.834 16.615 1.00 95.00 161 ALA A O 1
ATOM 1305 N N . PRO A 1 162 ? -1.920 -11.732 15.806 1.00 97.06 162 PRO A N 1
ATOM 1306 C CA . PRO A 1 162 ? -0.864 -11.038 15.061 1.00 97.06 162 PRO A CA 1
ATOM 1307 C C . PRO A 1 162 ? -1.383 -10.092 13.968 1.00 97.06 162 PRO A C 1
ATOM 1309 O O . PRO A 1 162 ? -0.734 -9.094 13.651 1.00 97.06 162 PRO A O 1
ATOM 1312 N N . ASP A 1 163 ? -2.555 -10.362 13.390 1.00 97.25 163 ASP A N 1
ATOM 1313 C CA . ASP A 1 163 ? -3.140 -9.478 12.381 1.00 97.25 163 ASP A CA 1
ATOM 1314 C C . ASP A 1 163 ? -3.569 -8.148 13.011 1.00 97.25 163 ASP A C 1
ATOM 1316 O O . ASP A 1 163 ? -3.334 -7.078 12.447 1.00 97.25 163 ASP A O 1
ATOM 1320 N N . PHE A 1 164 ? -4.142 -8.195 14.219 1.00 97.44 164 PHE A N 1
ATOM 1321 C CA . PHE A 1 164 ? -4.514 -6.992 14.964 1.00 97.44 164 PHE A CA 1
ATOM 1322 C C . PHE A 1 164 ? -3.287 -6.171 15.371 1.00 97.44 164 PHE A C 1
ATOM 1324 O O . PHE A 1 164 ? -3.341 -4.941 15.326 1.00 97.44 164 PHE A O 1
ATOM 1331 N N . GLU A 1 165 ? -2.172 -6.819 15.716 1.00 96.69 165 GLU A N 1
ATOM 1332 C CA . GLU A 1 165 ? -0.891 -6.139 15.958 1.00 96.69 165 GLU A CA 1
ATOM 1333 C C . GLU A 1 165 ? -0.357 -5.456 14.690 1.00 96.69 165 GLU A C 1
ATOM 1335 O O . GLU A 1 165 ? 0.050 -4.290 14.734 1.00 96.69 165 GLU A O 1
ATOM 1340 N N . ASN A 1 166 ? -0.422 -6.135 13.540 1.00 96.62 166 ASN A N 1
ATOM 1341 C CA . ASN A 1 166 ? -0.027 -5.564 12.251 1.00 96.62 166 ASN A CA 1
ATOM 1342 C C . ASN A 1 166 ? -0.878 -4.339 11.886 1.00 96.62 166 ASN A C 1
ATOM 1344 O O . ASN A 1 166 ? -0.336 -3.305 11.478 1.00 96.62 166 ASN A O 1
ATOM 1348 N N . ILE A 1 167 ? -2.198 -4.411 12.087 1.00 96.25 167 ILE A N 1
ATOM 1349 C CA . ILE A 1 167 ? -3.087 -3.264 11.870 1.00 96.25 167 ILE A CA 1
ATOM 1350 C C . ILE A 1 167 ? -2.768 -2.131 12.855 1.00 96.25 167 ILE A C 1
ATOM 1352 O O . ILE A 1 167 ? -2.693 -0.972 12.443 1.00 96.25 167 ILE A O 1
ATOM 1356 N N . ALA A 1 168 ? -2.525 -2.435 14.133 1.00 96.44 168 ALA A N 1
ATOM 1357 C CA . ALA A 1 168 ? -2.145 -1.433 15.127 1.00 96.44 168 ALA A CA 1
ATOM 1358 C C . ALA A 1 168 ? -0.858 -0.693 14.723 1.00 96.44 168 ALA A C 1
ATOM 1360 O O . ALA A 1 168 ? -0.796 0.535 14.805 1.00 96.44 168 ALA A O 1
ATOM 1361 N N . SER A 1 169 ? 0.146 -1.428 14.235 1.00 95.50 169 SER A N 1
ATOM 1362 C CA . SER A 1 169 ? 1.417 -0.877 13.754 1.00 95.50 169 SER A CA 1
ATOM 1363 C C . SER A 1 169 ? 1.235 0.057 12.551 1.00 95.50 169 SER A C 1
ATOM 1365 O O . SER A 1 169 ? 1.845 1.128 12.498 1.00 95.50 169 SER A O 1
ATOM 1367 N N . ALA A 1 170 ? 0.342 -0.301 11.621 1.00 93.88 170 ALA A N 1
ATOM 1368 C CA . ALA A 1 170 ? 0.013 0.526 10.461 1.00 93.88 170 ALA A CA 1
ATOM 1369 C C . ALA A 1 170 ? -0.788 1.790 10.827 1.00 93.88 170 ALA A C 1
ATOM 1371 O O . ALA A 1 170 ? -0.555 2.856 10.255 1.00 93.88 170 ALA A O 1
ATOM 1372 N N . LEU A 1 171 ? -1.728 1.688 11.775 1.00 93.50 171 LEU A N 1
ATOM 1373 C CA . LEU A 1 171 ? -2.577 2.805 12.207 1.00 93.50 171 LEU A CA 1
ATOM 1374 C C . LEU A 1 171 ? -1.844 3.798 13.113 1.00 93.50 171 LEU A C 1
ATOM 1376 O O . LEU A 1 171 ? -2.113 4.997 13.047 1.00 93.50 171 LEU A O 1
ATOM 1380 N N . ILE A 1 172 ? -0.951 3.302 13.969 1.00 94.81 172 ILE A N 1
ATOM 1381 C CA . ILE A 1 172 ? -0.241 4.072 14.991 1.00 94.81 172 ILE A CA 1
ATOM 1382 C C . ILE A 1 172 ? 1.250 4.061 14.622 1.00 94.81 172 ILE A C 1
ATOM 1384 O O . ILE A 1 172 ? 2.003 3.219 15.116 1.00 94.81 172 ILE A O 1
ATOM 1388 N N . PRO A 1 173 ? 1.701 4.945 13.716 1.00 92.50 173 PRO A N 1
ATOM 1389 C CA . PRO A 1 173 ? 3.101 5.019 13.309 1.00 92.50 173 PRO A CA 1
ATOM 1390 C C . PRO A 1 173 ? 4.017 5.473 14.454 1.00 92.50 173 PRO A C 1
ATOM 1392 O O . PRO A 1 173 ? 3.675 6.349 15.249 1.00 92.50 173 PRO A O 1
ATOM 1395 N N . GLN A 1 174 ? 5.228 4.914 14.486 1.00 88.88 174 GLN A N 1
ATOM 1396 C CA . GLN A 1 174 ? 6.299 5.418 15.344 1.00 88.88 174 GLN A CA 1
ATOM 1397 C C . GLN A 1 174 ? 6.793 6.750 14.768 1.00 88.88 174 GLN A C 1
ATOM 1399 O O . GLN A 1 174 ? 7.146 6.819 13.589 1.00 88.88 174 GLN A O 1
ATOM 1404 N N . HIS A 1 175 ? 6.835 7.804 15.582 1.00 79.38 175 HIS A N 1
ATOM 1405 C CA . HIS A 1 175 ? 7.322 9.112 15.150 1.00 79.38 175 HIS A CA 1
ATOM 1406 C C . HIS A 1 175 ? 8.512 9.586 15.979 1.00 79.38 175 HIS A C 1
ATOM 1408 O O . HIS A 1 175 ? 8.449 9.629 17.206 1.00 79.38 175 HIS A O 1
ATOM 1414 N N . GLY A 1 176 ? 9.552 10.040 15.274 1.00 77.69 176 GLY A N 1
ATOM 1415 C CA . GLY A 1 176 ? 10.728 10.668 15.868 1.00 77.69 176 GLY A CA 1
ATOM 1416 C C . GLY A 1 176 ? 11.521 9.737 16.786 1.00 77.69 176 GLY A C 1
ATOM 1417 O O . GLY A 1 176 ? 11.394 8.518 16.718 1.00 77.69 176 GLY A O 1
ATOM 1418 N N . GLU A 1 177 ? 12.333 10.345 17.648 1.00 78.81 177 GLU A N 1
ATOM 1419 C CA . GLU A 1 177 ? 13.163 9.652 18.647 1.00 78.81 177 GLU A CA 1
ATOM 1420 C C . GLU A 1 177 ? 12.532 9.664 20.050 1.00 78.81 177 GLU A C 1
ATOM 1422 O O . GLU A 1 177 ? 13.219 9.538 21.059 1.00 78.81 177 GLU A O 1
ATOM 1427 N N . GLY A 1 178 ? 11.214 9.874 20.132 1.00 81.81 178 GLY A N 1
ATOM 1428 C CA . GLY A 1 178 ? 10.493 9.804 21.400 1.00 81.81 178 GLY A CA 1
ATOM 1429 C C . GLY A 1 178 ? 10.485 8.387 21.975 1.00 81.81 178 GLY A C 1
ATOM 1430 O O . GLY A 1 178 ? 10.663 7.411 21.246 1.00 81.81 178 GLY A O 1
ATOM 1431 N N . ASP A 1 179 ? 10.234 8.286 23.281 1.00 89.50 179 ASP A N 1
ATOM 1432 C CA . ASP A 1 179 ? 10.143 7.005 23.987 1.00 89.50 179 ASP A CA 1
ATOM 1433 C C . ASP A 1 179 ? 9.105 6.073 23.314 1.00 89.50 179 ASP A C 1
ATOM 1435 O O . ASP A 1 179 ? 7.915 6.426 23.267 1.00 89.50 179 ASP A O 1
ATOM 1439 N N . PRO A 1 180 ? 9.523 4.898 22.793 1.00 93.38 180 PRO A N 1
ATOM 1440 C CA . PRO A 1 180 ? 8.631 3.933 22.150 1.00 93.38 180 PRO A CA 1
ATOM 1441 C C . PRO A 1 180 ? 7.492 3.454 23.044 1.00 93.38 180 PRO A C 1
ATOM 1443 O O . PRO A 1 180 ? 6.421 3.130 22.530 1.00 93.38 180 PRO A O 1
ATOM 1446 N N . PHE A 1 181 ? 7.674 3.495 24.370 1.00 94.19 181 PHE A N 1
ATOM 1447 C CA . PHE A 1 181 ? 6.695 3.032 25.349 1.00 94.19 181 PHE A CA 1
ATOM 1448 C C . PHE A 1 181 ? 5.276 3.540 25.069 1.00 94.19 181 PHE A C 1
ATOM 1450 O O . PHE A 1 181 ? 4.318 2.772 25.159 1.00 94.19 181 PHE A O 1
ATOM 1457 N N . TRP A 1 182 ? 5.116 4.816 24.707 1.00 94.25 182 TRP A N 1
ATOM 1458 C CA . TRP A 1 182 ? 3.795 5.420 24.508 1.00 94.25 182 TRP A CA 1
ATOM 1459 C C . TRP A 1 182 ? 3.072 4.889 23.273 1.00 94.25 182 TRP A C 1
ATOM 1461 O O . TRP A 1 182 ? 1.860 4.670 23.309 1.00 94.25 182 TRP A O 1
ATOM 1471 N N . VAL A 1 183 ? 3.813 4.702 22.182 1.00 95.19 183 VAL A N 1
ATOM 1472 C CA . VAL A 1 183 ? 3.281 4.194 20.915 1.00 95.19 183 VAL A CA 1
ATOM 1473 C C . VAL A 1 183 ? 3.031 2.696 21.021 1.00 95.19 183 VAL A C 1
ATOM 1475 O O . VAL A 1 183 ? 1.958 2.237 20.636 1.00 95.19 183 VAL A O 1
ATOM 1478 N N . ASP A 1 184 ? 3.964 1.948 21.602 1.00 95.81 184 ASP A N 1
ATOM 1479 C CA . ASP A 1 184 ? 3.830 0.502 21.750 1.00 95.81 184 ASP A CA 1
ATOM 1480 C C . ASP A 1 184 ? 2.702 0.151 22.722 1.00 95.81 184 ASP A C 1
ATOM 1482 O O . ASP A 1 184 ? 1.841 -0.651 22.377 1.00 95.81 184 ASP A O 1
ATOM 1486 N N . SER A 1 185 ? 2.582 0.853 23.855 1.00 96.25 185 SER A N 1
ATOM 1487 C CA . SER A 1 185 ? 1.442 0.675 24.767 1.00 96.25 185 SER A CA 1
ATOM 1488 C C . SER A 1 185 ? 0.104 0.987 24.093 1.00 96.25 185 SER A C 1
ATOM 1490 O O . SER A 1 185 ? -0.892 0.302 24.329 1.00 96.25 185 SER A O 1
ATOM 1492 N N . ALA A 1 186 ? 0.061 2.021 23.244 1.00 96.06 186 ALA A N 1
ATOM 1493 C CA . ALA A 1 186 ? -1.128 2.346 22.467 1.00 96.06 186 ALA A CA 1
ATOM 1494 C C . ALA A 1 186 ? -1.466 1.216 21.481 1.00 96.06 186 ALA A C 1
ATOM 1496 O O . ALA A 1 186 ? -2.618 0.790 21.414 1.00 96.06 186 ALA A O 1
ATOM 1497 N N . ARG A 1 187 ? -0.474 0.681 20.764 1.00 96.94 187 ARG A N 1
ATOM 1498 C CA . ARG A 1 187 ? -0.663 -0.459 19.856 1.00 96.94 187 ARG A CA 1
ATOM 1499 C C . ARG A 1 187 ? -1.180 -1.688 20.591 1.00 96.94 187 ARG A C 1
ATOM 1501 O O . ARG A 1 187 ? -2.177 -2.239 20.139 1.00 96.94 187 ARG A O 1
ATOM 1508 N N . THR A 1 188 ? -0.585 -2.046 21.732 1.00 97.12 188 THR A N 1
ATOM 1509 C CA . THR A 1 188 ? -1.014 -3.195 22.544 1.00 97.12 188 THR A CA 1
ATOM 1510 C C . THR 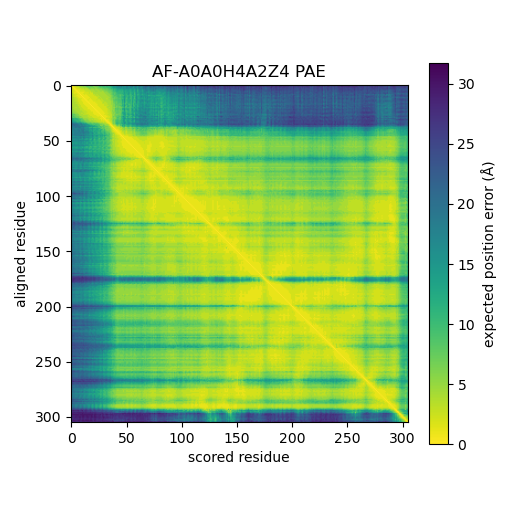A 1 188 ? -2.460 -3.039 23.008 1.00 97.12 188 THR A C 1
ATOM 1512 O O . THR A 1 188 ? -3.260 -3.948 22.842 1.00 97.12 188 THR A O 1
ATOM 1515 N N . ILE A 1 189 ? -2.850 -1.872 23.536 1.00 97.00 189 ILE A N 1
ATOM 1516 C CA . ILE A 1 189 ? -4.246 -1.648 23.951 1.00 97.00 189 ILE A CA 1
ATOM 1517 C C . ILE A 1 189 ? -5.201 -1.776 22.757 1.00 97.00 189 ILE A C 1
ATOM 1519 O O . ILE A 1 189 ? -6.261 -2.387 22.892 1.00 97.00 189 ILE A O 1
ATOM 1523 N N . PHE A 1 190 ? -4.856 -1.207 21.596 1.00 97.50 190 PHE A N 1
ATOM 1524 C CA . PHE A 1 190 ? -5.698 -1.298 20.402 1.00 97.50 190 PHE A CA 1
ATOM 1525 C C . PHE A 1 190 ? -5.838 -2.744 19.913 1.00 97.50 190 PHE A C 1
ATOM 1527 O O . PHE A 1 190 ? -6.964 -3.187 19.676 1.00 97.50 190 PHE A O 1
ATOM 1534 N N . SER A 1 191 ? -4.728 -3.479 19.786 1.00 97.56 191 SER A N 1
ATOM 1535 C CA . SER A 1 191 ? -4.738 -4.859 19.301 1.00 97.56 191 SER A CA 1
ATOM 1536 C C . SER A 1 191 ? -5.466 -5.788 20.269 1.00 97.56 191 SER A C 1
ATOM 1538 O O . SER A 1 191 ? -6.378 -6.490 19.832 1.00 97.56 191 SER A O 1
ATOM 1540 N N . SER A 1 192 ? -5.179 -5.731 21.579 1.00 97.06 192 SER A N 1
ATOM 1541 C CA . SER A 1 192 ? -5.890 -6.551 22.569 1.00 97.06 192 SER A CA 1
ATOM 1542 C C . SER A 1 192 ? -7.387 -6.231 22.590 1.00 97.06 192 SER A C 1
ATOM 1544 O O . SER A 1 192 ? -8.207 -7.141 22.693 1.00 97.06 192 SER A O 1
ATOM 1546 N N . ALA A 1 193 ? -7.772 -4.950 22.490 1.00 96.94 193 ALA A N 1
ATOM 1547 C CA . ALA A 1 193 ? -9.179 -4.553 22.515 1.00 96.94 193 ALA A CA 1
ATOM 1548 C C . ALA A 1 193 ? -9.932 -5.042 21.273 1.00 96.94 193 ALA A C 1
ATOM 1550 O O . ALA A 1 193 ? -11.026 -5.589 21.403 1.00 96.94 193 ALA A O 1
ATOM 1551 N N . ALA A 1 194 ? -9.354 -4.866 20.082 1.00 97.06 194 ALA A N 1
ATOM 1552 C CA . ALA A 1 194 ? -9.967 -5.295 18.829 1.00 97.06 194 ALA A CA 1
ATOM 1553 C C . ALA A 1 194 ? -10.033 -6.827 18.717 1.00 97.06 194 ALA A C 1
ATOM 1555 O O . ALA A 1 194 ? -11.075 -7.359 18.329 1.00 97.06 194 ALA A O 1
ATOM 1556 N N . TYR A 1 195 ? -8.971 -7.529 19.128 1.00 97.31 195 TYR A N 1
ATOM 1557 C CA . TYR A 1 195 ? -8.932 -8.990 19.147 1.00 97.31 195 TYR A CA 1
ATOM 1558 C C . TYR A 1 195 ? -9.914 -9.561 20.166 1.00 97.31 195 TYR A C 1
ATOM 1560 O O . TYR A 1 195 ? -10.728 -10.410 19.837 1.00 97.31 195 TYR A O 1
ATOM 1568 N N . ARG A 1 196 ? -9.933 -9.053 21.401 1.00 96.06 196 ARG A N 1
ATOM 1569 C CA . ARG A 1 196 ? -10.898 -9.532 22.397 1.00 96.06 196 ARG A CA 1
ATOM 1570 C C . ARG A 1 196 ? -12.343 -9.269 21.975 1.00 96.06 196 ARG A C 1
ATOM 1572 O O . ARG A 1 196 ? -13.210 -10.083 22.271 1.00 96.06 196 ARG A O 1
ATOM 1579 N N . MET A 1 197 ? -12.593 -8.171 21.260 1.00 96.50 197 MET A N 1
ATOM 1580 C CA . MET A 1 197 ? -13.910 -7.881 20.696 1.00 96.50 197 MET A CA 1
ATOM 1581 C C . MET A 1 197 ? -14.344 -8.901 19.635 1.00 96.50 197 MET A C 1
ATOM 1583 O O . MET A 1 197 ? -15.537 -9.142 19.507 1.00 96.50 197 MET A O 1
ATOM 1587 N N . SER A 1 198 ? -13.408 -9.532 18.913 1.00 95.56 198 SER A N 1
ATOM 1588 C CA . SER A 1 198 ? -13.742 -10.599 17.956 1.00 95.56 198 SER A CA 1
ATOM 1589 C C . SER A 1 198 ? -14.091 -11.933 18.617 1.00 95.56 198 SER A C 1
ATOM 1591 O O . SER A 1 198 ? -14.687 -12.789 17.970 1.00 95.56 198 SER A O 1
ATOM 1593 N N . GLN A 1 199 ? -13.740 -12.101 19.894 1.00 93.25 199 GLN A N 1
ATOM 1594 C CA . GLN A 1 199 ? -13.981 -13.316 20.677 1.00 93.25 199 GLN A CA 1
ATOM 1595 C C . GLN A 1 199 ? -15.259 -13.246 21.523 1.00 93.25 199 GLN A C 1
ATOM 1597 O O . GLN A 1 199 ? -15.578 -14.205 22.223 1.00 93.25 199 GLN A O 1
ATOM 1602 N N . ASP A 1 200 ? -15.963 -12.112 21.527 1.00 91.62 200 ASP A N 1
ATOM 1603 C CA . ASP A 1 200 ? -17.192 -11.958 22.299 1.00 91.62 200 ASP A CA 1
ATOM 1604 C C . ASP A 1 200 ? -18.455 -12.258 21.481 1.00 91.62 200 ASP A C 1
ATOM 1606 O O . ASP A 1 200 ? -18.463 -12.207 20.256 1.00 91.62 200 ASP A O 1
ATOM 1610 N N . ASP A 1 201 ? -19.558 -12.550 22.175 1.00 89.25 201 ASP A N 1
ATOM 1611 C CA . ASP A 1 201 ? -20.841 -12.892 21.542 1.00 89.25 201 ASP A CA 1
ATOM 1612 C C . ASP A 1 201 ? -21.564 -11.681 20.917 1.00 89.25 201 ASP A C 1
ATOM 1614 O O . ASP A 1 201 ? -22.719 -11.782 20.492 1.00 89.25 201 ASP A O 1
ATOM 1618 N N . LYS A 1 202 ? -20.943 -10.494 20.913 1.00 91.12 202 LYS A N 1
ATOM 1619 C CA . LYS A 1 202 ? -21.557 -9.263 20.414 1.00 91.12 202 LYS A CA 1
ATOM 1620 C C . LYS A 1 202 ? -20.968 -8.905 19.049 1.00 91.12 202 LYS A C 1
ATOM 1622 O O . LYS A 1 202 ? -19.794 -9.138 18.788 1.00 91.12 202 LYS A O 1
ATOM 1627 N N . PRO A 1 203 ? -21.746 -8.250 18.172 1.00 89.12 203 PRO A N 1
ATOM 1628 C CA . PRO A 1 203 ? -21.214 -7.777 16.904 1.00 89.12 203 PRO A CA 1
ATOM 1629 C C . PRO A 1 203 ? -19.992 -6.871 17.098 1.00 89.12 203 PRO A C 1
ATOM 1631 O O . PRO A 1 203 ? -19.982 -5.956 17.936 1.00 89.12 203 PRO A O 1
ATOM 1634 N N . CYS A 1 204 ? -18.969 -7.127 16.292 1.00 92.50 204 CYS A N 1
ATOM 1635 C CA . CYS A 1 204 ? -17.855 -6.215 16.104 1.00 92.50 204 CYS A CA 1
ATOM 1636 C C . CYS A 1 204 ? -18.339 -4.986 15.332 1.00 92.50 204 CYS A C 1
ATOM 1638 O O . CYS A 1 204 ? -19.052 -5.116 14.341 1.00 92.50 204 CYS A O 1
ATOM 1640 N N . SER A 1 205 ? -17.961 -3.795 15.788 1.00 92.25 205 SER A N 1
ATOM 1641 C CA . SER A 1 205 ? -18.173 -2.560 15.032 1.00 92.25 205 SER A CA 1
ATOM 1642 C C . SER A 1 205 ? -17.145 -1.514 15.424 1.00 92.25 205 SER A C 1
ATOM 1644 O O . SER A 1 205 ? -16.692 -1.436 16.574 1.00 92.25 205 SER A O 1
ATOM 1646 N N . THR A 1 206 ? -16.781 -0.665 14.465 1.00 93.19 206 THR A N 1
ATOM 1647 C CA . THR A 1 206 ? -15.843 0.432 14.709 1.00 93.19 206 THR A CA 1
ATOM 1648 C C . THR A 1 206 ? -16.375 1.393 15.771 1.00 93.19 206 THR A C 1
ATOM 1650 O O . THR A 1 206 ? -15.618 1.812 16.646 1.00 93.19 206 THR A O 1
ATOM 1653 N N . ALA A 1 207 ? -17.680 1.684 15.765 1.00 92.81 207 ALA A N 1
ATOM 1654 C CA . ALA A 1 207 ? -18.320 2.525 16.773 1.00 92.81 207 ALA A CA 1
ATOM 1655 C C . ALA A 1 207 ? -18.137 1.969 18.195 1.00 92.81 207 ALA A C 1
ATOM 1657 O O . ALA A 1 207 ? -17.759 2.703 19.112 1.00 92.81 207 ALA A O 1
ATOM 1658 N N . ARG A 1 208 ? -18.333 0.657 18.377 1.00 93.75 208 ARG A N 1
ATOM 1659 C CA . ARG A 1 208 ? -18.159 -0.016 19.668 1.00 93.75 208 ARG A CA 1
ATOM 1660 C C . ARG A 1 208 ? -16.705 0.006 20.135 1.00 93.75 208 ARG A C 1
ATOM 1662 O O . ARG A 1 208 ? -16.453 0.313 21.300 1.00 93.75 208 ARG A O 1
ATOM 1669 N N . LEU A 1 209 ? -15.754 -0.268 19.241 1.00 95.00 209 LEU A N 1
ATOM 1670 C CA . LEU A 1 209 ? -14.322 -0.214 19.554 1.00 95.00 209 LEU A CA 1
ATOM 1671 C C . LEU A 1 209 ? -13.887 1.193 19.972 1.00 95.00 209 LEU A C 1
ATOM 1673 O O . LEU A 1 209 ? -13.209 1.360 20.984 1.00 95.00 209 LEU A O 1
ATOM 1677 N N . LEU A 1 210 ? -14.317 2.216 19.233 1.00 94.38 210 LEU A N 1
ATOM 1678 C CA . LEU A 1 210 ? -13.998 3.604 19.557 1.00 94.38 210 LEU A CA 1
ATOM 1679 C C . LEU A 1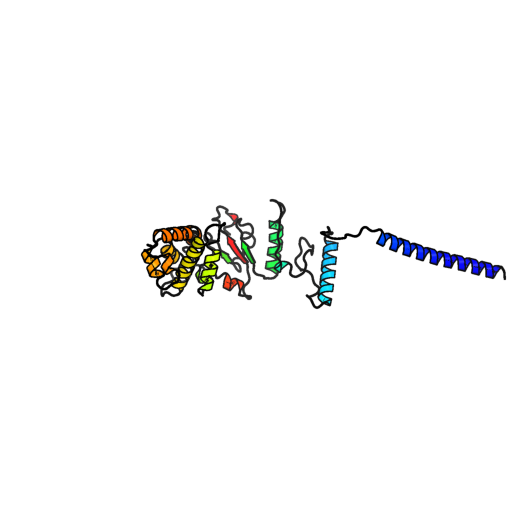 210 ? -14.671 4.061 20.850 1.00 94.38 210 LEU A C 1
ATOM 1681 O O . LEU A 1 210 ? -14.029 4.746 21.642 1.00 94.38 210 LEU A O 1
ATOM 1685 N N . SER A 1 211 ? -15.919 3.661 21.098 1.00 94.12 211 SER A N 1
ATOM 1686 C CA . SER A 1 211 ? -16.610 3.948 22.358 1.00 94.12 211 SER A CA 1
ATOM 1687 C C . SER A 1 211 ? -15.850 3.357 23.548 1.00 94.12 211 SER A C 1
ATOM 1689 O O . SER A 1 211 ? -15.579 4.067 24.516 1.00 94.12 211 SER A O 1
ATOM 1691 N N . LEU A 1 212 ? -15.416 2.098 23.442 1.00 94.88 212 LEU A N 1
ATOM 1692 C CA . LEU A 1 212 ? -14.633 1.419 24.471 1.00 94.88 212 LEU A CA 1
ATOM 1693 C C . LEU A 1 212 ? -13.259 2.076 24.689 1.00 94.88 212 LEU A C 1
ATOM 1695 O O . LEU A 1 212 ? -12.869 2.350 25.818 1.00 94.88 212 LEU A O 1
ATOM 1699 N N . ILE A 1 213 ? -12.504 2.351 23.626 1.00 94.12 213 ILE A N 1
ATOM 1700 C CA . ILE A 1 213 ? -11.137 2.865 23.783 1.00 94.12 213 ILE A CA 1
ATOM 1701 C C . ILE A 1 213 ? -11.142 4.353 24.147 1.00 94.12 213 ILE A C 1
ATOM 1703 O O . ILE A 1 213 ? -10.407 4.771 25.041 1.00 94.12 213 ILE A O 1
ATOM 1707 N N . LEU A 1 214 ? -11.947 5.174 23.472 1.00 91.31 214 LEU A N 1
ATOM 1708 C CA . LEU A 1 214 ? -11.861 6.635 23.559 1.00 91.31 214 LEU A CA 1
ATOM 1709 C C . LEU A 1 214 ? -12.813 7.240 24.585 1.00 91.31 214 LEU A C 1
ATOM 1711 O O . LEU A 1 214 ? -12.438 8.204 25.249 1.00 91.31 214 LEU A O 1
ATOM 1715 N N . THR A 1 215 ? -14.019 6.692 24.726 1.00 90.25 215 THR A N 1
ATOM 1716 C CA . THR A 1 215 ? -15.097 7.342 25.487 1.00 90.25 215 THR A CA 1
ATOM 1717 C C . THR A 1 215 ? -15.356 6.686 26.838 1.00 90.25 215 THR A C 1
ATOM 1719 O O . THR A 1 215 ? -15.726 7.388 27.776 1.00 90.25 215 THR A O 1
ATOM 1722 N N . SER A 1 216 ? -15.141 5.375 26.977 1.00 92.69 216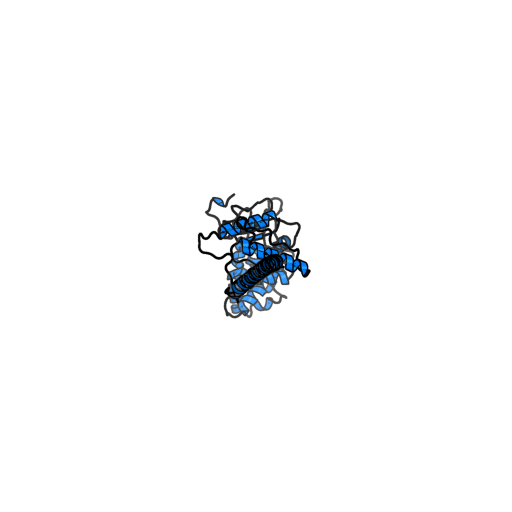 SER A N 1
ATOM 1723 C CA . SER A 1 216 ? -15.412 4.687 28.236 1.00 92.69 216 SER A CA 1
ATOM 1724 C C . SER A 1 216 ? -14.479 5.148 29.351 1.00 92.69 216 SER A C 1
ATOM 1726 O O . SER A 1 216 ? -13.322 5.549 29.134 1.00 92.69 216 SER A O 1
ATOM 1728 N N . GLU A 1 217 ? -14.966 5.001 30.580 1.00 91.50 217 GLU A N 1
ATOM 1729 C CA . GLU A 1 217 ? -14.126 5.133 31.758 1.00 91.50 217 GLU A CA 1
ATOM 1730 C C . GLU A 1 217 ? -12.977 4.123 31.712 1.00 91.50 217 GLU A C 1
ATOM 1732 O O . GLU A 1 217 ? -13.097 3.031 31.143 1.00 91.50 217 GLU A O 1
ATOM 1737 N N . LEU A 1 218 ? -11.850 4.492 32.327 1.00 90.38 218 LEU A N 1
ATOM 1738 C CA . LEU A 1 218 ? -10.661 3.642 32.373 1.00 90.38 218 LEU A CA 1
ATOM 1739 C C . LEU A 1 218 ? -10.959 2.289 33.034 1.00 90.38 218 LEU A C 1
ATOM 1741 O O . LEU A 1 218 ? -10.444 1.272 32.595 1.00 90.38 218 LEU A O 1
ATOM 1745 N N . GLU A 1 219 ? -11.842 2.274 34.033 1.00 91.50 219 GLU A N 1
ATOM 1746 C CA . GLU A 1 219 ? -12.308 1.047 34.679 1.00 91.50 219 GLU A CA 1
ATOM 1747 C C . GLU A 1 219 ? -13.020 0.103 33.710 1.00 91.50 219 GLU A C 1
ATOM 1749 O O . GLU A 1 219 ? -12.748 -1.091 33.710 1.00 91.50 219 GLU A O 1
ATOM 1754 N N . THR A 1 220 ? -13.899 0.628 32.853 1.00 94.06 220 THR A N 1
ATOM 1755 C CA . THR A 1 220 ? -14.613 -0.192 31.865 1.00 94.06 220 THR A CA 1
ATOM 1756 C C . THR A 1 220 ? -13.639 -0.815 30.869 1.00 94.06 220 THR A C 1
ATOM 1758 O O . THR A 1 220 ? -13.736 -2.006 30.579 1.00 94.06 220 THR A O 1
ATOM 1761 N N . LEU A 1 221 ? -12.669 -0.028 30.391 1.00 94.25 221 LEU A N 1
ATOM 1762 C CA . LEU A 1 221 ? -11.624 -0.514 29.493 1.00 94.25 221 LEU A CA 1
ATOM 1763 C C . LEU A 1 221 ? -10.729 -1.557 30.182 1.00 94.25 221 LEU A C 1
ATOM 1765 O O . LEU A 1 221 ? -10.444 -2.594 29.594 1.00 94.25 221 LEU A O 1
ATOM 1769 N N . GLY A 1 222 ? -10.335 -1.317 31.435 1.00 93.81 222 GLY A N 1
ATOM 1770 C CA . GLY A 1 222 ? -9.539 -2.251 32.233 1.00 93.81 222 GLY A CA 1
ATOM 1771 C C . GLY A 1 222 ? -10.248 -3.574 32.502 1.00 93.81 222 GLY A C 1
ATOM 1772 O O . GLY A 1 222 ? -9.652 -4.631 32.317 1.00 93.81 222 GLY A O 1
ATOM 1773 N N . ASN A 1 223 ? -11.536 -3.529 32.849 1.00 94.19 223 ASN A N 1
ATOM 1774 C CA . ASN A 1 223 ? -12.355 -4.727 33.031 1.00 94.19 223 ASN A CA 1
ATOM 1775 C C . ASN A 1 223 ? -12.515 -5.492 31.714 1.00 94.19 223 ASN A C 1
ATOM 1777 O O . ASN A 1 223 ? -12.418 -6.718 31.696 1.00 94.19 223 ASN A O 1
ATOM 1781 N N . PHE A 1 224 ? -12.718 -4.781 30.599 1.00 95.19 224 PHE A N 1
ATOM 1782 C CA . PHE A 1 224 ? -12.785 -5.417 29.288 1.00 95.19 224 PHE A CA 1
ATOM 1783 C C . PHE A 1 224 ? -11.467 -6.108 28.944 1.00 95.19 224 PHE A C 1
ATOM 1785 O O . PHE A 1 224 ? -11.493 -7.241 28.494 1.00 95.19 224 PHE A O 1
ATOM 1792 N N . LEU A 1 225 ? -10.322 -5.480 29.207 1.00 95.25 225 LEU A N 1
ATOM 1793 C CA . LEU A 1 225 ? -8.996 -6.026 28.900 1.00 95.25 225 LEU A CA 1
ATOM 1794 C C . LEU A 1 225 ? -8.454 -6.988 29.968 1.00 95.25 225 LEU A C 1
ATOM 1796 O O . LEU A 1 225 ? -7.322 -7.459 29.852 1.00 95.25 225 LEU A O 1
ATOM 1800 N N . GLN A 1 226 ? -9.230 -7.325 30.998 1.00 94.50 226 GLN A N 1
ATOM 1801 C CA . GLN A 1 226 ? -8.769 -8.195 32.075 1.00 94.50 226 GLN A CA 1
ATOM 1802 C C . GLN A 1 226 ? -8.348 -9.578 31.549 1.00 94.50 226 GLN A C 1
ATOM 1804 O O . GLN A 1 226 ? -9.074 -10.237 30.797 1.00 94.50 226 GLN A O 1
ATOM 1809 N N . GLY A 1 227 ? -7.164 -10.029 31.970 1.00 91.50 227 GLY A N 1
ATOM 1810 C CA . GLY A 1 227 ? -6.565 -11.288 31.516 1.00 91.50 227 GLY A CA 1
ATOM 1811 C C . GLY A 1 227 ? -5.796 -11.185 30.195 1.00 91.50 227 GLY A C 1
ATOM 1812 O O . GLY A 1 227 ? -5.310 -12.202 29.716 1.00 91.50 227 GLY A O 1
ATOM 1813 N N . THR A 1 228 ? -5.673 -9.985 29.621 1.00 93.62 228 THR A N 1
ATOM 1814 C CA . THR A 1 228 ? -4.781 -9.704 28.484 1.00 93.62 228 THR A CA 1
ATOM 1815 C C . THR A 1 228 ? -3.498 -9.017 28.952 1.00 93.62 228 THR A C 1
ATOM 1817 O O . THR A 1 228 ? -3.432 -8.456 30.050 1.00 93.62 228 THR A O 1
ATOM 1820 N N . GLU A 1 229 ? -2.485 -9.014 28.096 1.00 90.38 229 GLU A N 1
ATOM 1821 C CA . GLU A 1 229 ? -1.206 -8.330 28.279 1.00 90.38 229 GLU A CA 1
ATOM 1822 C C . GLU A 1 229 ? -1.341 -6.806 28.452 1.00 90.38 229 GLU A C 1
ATOM 1824 O O . GLU A 1 229 ? -0.519 -6.190 29.131 1.00 90.38 229 GLU A O 1
ATOM 1829 N N . SER A 1 230 ? -2.405 -6.191 27.920 1.00 94.06 230 SER A N 1
ATOM 1830 C CA . SER A 1 230 ? -2.656 -4.747 28.044 1.00 94.06 230 SER A CA 1
ATOM 1831 C C . SER A 1 230 ? -3.367 -4.339 29.335 1.00 94.06 230 SER A C 1
ATOM 1833 O O . SER A 1 230 ? -3.467 -3.143 29.614 1.00 94.06 230 SER A O 1
ATOM 1835 N N . ALA A 1 231 ? -3.812 -5.291 30.167 1.00 93.69 231 ALA A N 1
ATOM 1836 C CA . ALA A 1 231 ? -4.547 -4.998 31.401 1.00 93.69 231 ALA A CA 1
ATOM 1837 C C . ALA A 1 231 ? -3.760 -4.086 32.360 1.00 93.69 231 ALA A C 1
ATOM 1839 O O . ALA A 1 231 ? -4.327 -3.187 32.984 1.00 93.69 231 ALA A O 1
ATOM 1840 N N . SER A 1 232 ? -2.440 -4.284 32.452 1.00 92.88 232 SER A N 1
ATOM 1841 C CA . SER A 1 232 ? -1.560 -3.475 33.301 1.00 92.88 232 SER A CA 1
ATOM 1842 C C . SER A 1 232 ? -1.455 -2.025 32.819 1.00 92.88 232 SER A C 1
ATOM 1844 O O . SER A 1 232 ? -1.383 -1.125 33.651 1.00 92.88 232 SER A O 1
ATOM 1846 N N . LEU A 1 233 ? -1.532 -1.788 31.502 1.00 93.88 233 LEU A N 1
ATOM 1847 C CA . LEU A 1 233 ? -1.418 -0.472 30.856 1.00 93.88 233 LEU A CA 1
ATOM 1848 C C . LEU A 1 233 ? -2.645 0.422 31.086 1.00 93.88 233 LEU A C 1
ATOM 1850 O O . LEU A 1 233 ? -2.565 1.644 30.949 1.00 93.88 233 LEU A O 1
ATOM 1854 N N . VAL A 1 234 ? -3.776 -0.186 31.446 1.00 92.25 234 VAL A N 1
ATOM 1855 C CA . VAL A 1 234 ? -5.050 0.494 31.720 1.00 92.25 234 VAL A CA 1
ATOM 1856 C C . VAL A 1 234 ? -5.485 0.366 33.184 1.00 92.25 234 VAL A C 1
ATOM 1858 O O . VAL A 1 234 ? -6.626 0.689 33.517 1.00 92.25 234 VAL A O 1
ATOM 1861 N N . SER A 1 235 ? -4.589 -0.073 34.076 1.00 89.12 235 SER A N 1
ATOM 1862 C CA . SER A 1 235 ? -4.895 -0.201 35.504 1.00 89.12 235 SER A CA 1
ATOM 1863 C C . SER A 1 235 ? -5.204 1.155 36.154 1.00 89.12 235 SER A C 1
ATOM 1865 O O . SER A 1 235 ? -4.604 2.189 35.839 1.00 89.12 235 SER A O 1
ATOM 1867 N N . LYS A 1 236 ? -6.116 1.137 37.135 1.00 84.75 236 LYS A N 1
ATOM 1868 C CA . LYS A 1 236 ? -6.440 2.292 37.985 1.00 84.75 236 LYS A CA 1
ATOM 1869 C C . LYS A 1 236 ? -5.225 2.796 38.770 1.00 84.75 236 LYS A C 1
ATOM 1871 O O . LYS A 1 236 ? -5.141 3.999 39.020 1.00 84.75 236 LYS A O 1
ATOM 1876 N N . ASP A 1 237 ? -4.279 1.913 39.092 1.00 88.62 237 ASP A N 1
ATOM 1877 C CA . ASP A 1 237 ? -3.071 2.248 39.858 1.00 88.62 237 ASP A CA 1
ATOM 1878 C C . ASP A 1 237 ? -2.136 3.189 39.086 1.00 88.62 237 ASP A C 1
ATOM 1880 O O . ASP A 1 237 ? -1.420 3.995 39.677 1.00 88.62 237 ASP A O 1
ATOM 1884 N N . ILE A 1 238 ? -2.194 3.154 37.749 1.00 89.75 238 ILE A N 1
ATOM 1885 C CA . ILE A 1 238 ? -1.374 3.984 36.857 1.00 89.75 238 ILE A CA 1
ATOM 1886 C C . ILE A 1 238 ? -2.211 4.990 36.058 1.00 89.75 238 ILE A C 1
ATOM 1888 O O . ILE A 1 238 ? -1.902 5.313 34.909 1.00 89.75 238 ILE A O 1
ATOM 1892 N N . LYS A 1 239 ? -3.270 5.539 36.671 1.00 91.06 239 LYS A N 1
ATOM 1893 C CA . LYS A 1 239 ? -4.263 6.405 36.007 1.00 91.06 239 LYS A CA 1
ATOM 1894 C C . LYS A 1 239 ? -3.660 7.518 35.136 1.00 91.06 239 LYS A C 1
ATOM 1896 O O . LYS A 1 239 ? -4.138 7.737 34.027 1.00 91.06 239 LYS A O 1
ATOM 1901 N N . LYS A 1 240 ? -2.621 8.226 35.605 1.00 92.25 240 LYS A N 1
ATOM 1902 C CA . LYS A 1 240 ? -1.970 9.303 34.825 1.00 92.25 240 LYS A CA 1
ATOM 1903 C C . LYS A 1 240 ? -1.311 8.764 33.549 1.00 92.25 240 LYS A C 1
ATOM 1905 O O . LYS A 1 240 ? -1.529 9.321 32.479 1.00 92.25 240 LYS A O 1
ATOM 1910 N N . THR A 1 241 ? -0.563 7.668 33.659 1.00 93.44 241 THR A N 1
ATOM 1911 C CA . THR A 1 241 ? 0.102 7.002 32.529 1.00 93.44 241 THR A CA 1
ATOM 1912 C C . THR A 1 241 ? -0.917 6.468 31.527 1.00 93.44 241 THR A C 1
ATOM 1914 O O . THR A 1 241 ? -0.790 6.723 30.332 1.00 93.44 241 THR A O 1
ATOM 1917 N N . ALA A 1 242 ? -1.978 5.814 32.006 1.00 92.69 242 ALA A N 1
ATOM 1918 C CA . ALA A 1 242 ? -3.042 5.289 31.155 1.00 92.69 242 ALA A CA 1
ATOM 1919 C C . ALA A 1 242 ? -3.765 6.399 30.368 1.00 92.69 242 ALA A C 1
ATOM 1921 O O . ALA A 1 242 ? -4.053 6.236 29.183 1.00 92.69 242 ALA A O 1
ATOM 1922 N N . ILE A 1 243 ? -4.012 7.562 30.987 1.00 91.38 243 ILE A N 1
ATOM 1923 C CA . ILE A 1 243 ? -4.578 8.736 30.299 1.00 91.38 243 ILE A CA 1
ATOM 1924 C C . ILE A 1 243 ? -3.633 9.245 29.196 1.00 91.38 243 ILE A C 1
ATOM 1926 O O . ILE A 1 243 ? -4.095 9.582 28.101 1.00 91.38 243 ILE A O 1
ATOM 1930 N N . SER A 1 244 ? -2.320 9.269 29.442 1.00 93.50 244 SER A N 1
ATOM 1931 C CA . SER A 1 244 ? -1.331 9.635 28.419 1.00 93.50 244 SER A CA 1
ATOM 1932 C C . SER A 1 244 ? -1.337 8.655 27.241 1.00 93.50 244 SER A C 1
ATOM 1934 O O . SER A 1 244 ? -1.410 9.092 26.093 1.00 93.50 244 SER A O 1
ATOM 1936 N N . ILE A 1 245 ? -1.368 7.342 27.497 1.00 94.12 245 ILE A N 1
ATOM 1937 C CA . ILE A 1 245 ? -1.452 6.319 26.438 1.00 94.12 245 ILE A CA 1
ATOM 1938 C C . ILE A 1 245 ? -2.768 6.453 25.650 1.00 94.12 245 ILE A C 1
ATOM 1940 O O . ILE A 1 245 ? -2.760 6.448 24.417 1.00 94.12 245 ILE A O 1
ATOM 1944 N N . LYS A 1 246 ? -3.905 6.674 26.332 1.00 91.62 246 LYS A N 1
ATOM 1945 C CA . LYS A 1 246 ? -5.200 6.951 25.678 1.00 91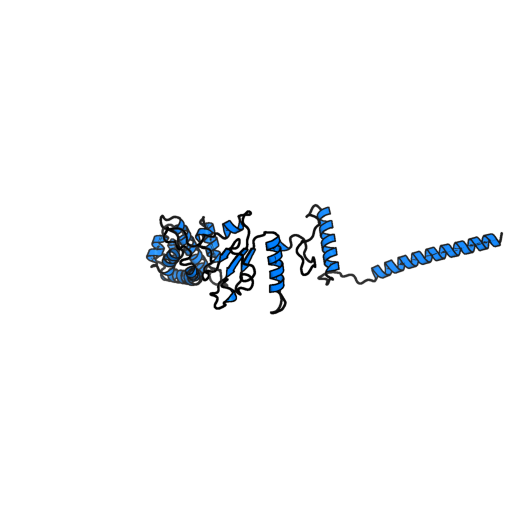.62 246 LYS A CA 1
ATOM 1946 C C . LYS A 1 246 ? -5.149 8.187 24.777 1.00 91.62 246 LYS A C 1
ATOM 1948 O O . LYS A 1 246 ? -5.819 8.212 23.748 1.00 91.62 246 LYS A O 1
ATOM 1953 N N . SER A 1 247 ? -4.349 9.195 25.121 1.00 92.12 247 SER A N 1
ATOM 1954 C CA . SER A 1 247 ? -4.183 10.401 24.296 1.00 92.12 247 SER A CA 1
ATOM 1955 C C . SER A 1 247 ? -3.423 10.105 22.994 1.00 92.12 247 SER A C 1
ATOM 1957 O O . SER A 1 247 ? -3.774 10.635 21.935 1.00 92.12 247 SER A O 1
ATOM 1959 N N . VAL A 1 248 ? -2.435 9.203 23.042 1.00 93.44 248 VAL A N 1
ATOM 1960 C CA . VAL A 1 248 ? -1.746 8.690 21.845 1.00 93.44 248 VAL A CA 1
ATOM 1961 C C . VAL A 1 248 ? -2.717 7.896 20.974 1.00 93.44 248 VAL A C 1
ATOM 1963 O O . VAL A 1 248 ? -2.866 8.214 19.796 1.00 93.44 248 VAL A O 1
ATOM 1966 N N . LEU A 1 249 ? -3.462 6.952 21.560 1.00 92.44 249 LEU A N 1
ATOM 1967 C CA . LEU A 1 249 ? -4.525 6.210 20.870 1.00 92.44 249 LEU A CA 1
ATOM 1968 C C . LEU A 1 249 ? -5.499 7.153 20.157 1.00 92.44 249 LEU A C 1
ATOM 1970 O O . LEU A 1 249 ? -5.681 7.059 18.943 1.00 92.44 249 LEU A O 1
ATOM 1974 N N . ALA A 1 250 ? -6.070 8.112 20.890 1.00 92.25 250 ALA A N 1
ATOM 1975 C CA . ALA A 1 250 ? -7.029 9.082 20.369 1.00 92.25 250 ALA A CA 1
ATOM 1976 C C . ALA A 1 250 ? -6.486 9.895 19.190 1.00 92.25 250 ALA A C 1
ATOM 1978 O O . ALA A 1 250 ? -7.248 10.268 18.297 1.00 92.25 250 ALA A O 1
ATOM 1979 N N . THR A 1 251 ? -5.182 10.163 19.156 1.00 92.69 251 THR A N 1
ATOM 1980 C CA . THR A 1 251 ? -4.556 10.926 18.071 1.00 92.69 251 THR A CA 1
ATOM 1981 C C . THR A 1 251 ? -4.673 10.200 16.732 1.00 92.69 251 THR A C 1
ATOM 1983 O O . THR A 1 251 ? -5.037 10.836 15.738 1.00 92.69 251 THR A O 1
ATOM 1986 N N . TYR A 1 252 ? -4.449 8.884 16.716 1.00 91.81 252 TYR A N 1
ATOM 1987 C CA . TYR A 1 252 ? -4.393 8.089 15.486 1.00 91.81 252 TYR A CA 1
ATOM 1988 C C . TYR A 1 252 ? -5.722 7.407 15.150 1.00 91.81 252 TYR A C 1
ATOM 1990 O O . TYR A 1 252 ? -6.200 7.493 14.014 1.00 91.81 252 TYR A O 1
ATOM 1998 N N . ILE A 1 253 ? -6.387 6.801 16.140 1.00 92.19 253 ILE A N 1
ATOM 1999 C CA . ILE A 1 253 ? -7.557 5.951 15.879 1.00 92.19 253 ILE A CA 1
ATOM 2000 C C . ILE A 1 253 ? -8.856 6.745 15.716 1.00 92.19 253 ILE A C 1
ATOM 2002 O O . ILE A 1 253 ? -9.827 6.218 15.182 1.00 92.19 253 ILE A O 1
ATOM 2006 N N . LYS A 1 254 ? -8.899 8.033 16.101 1.00 89.62 254 LYS A N 1
ATOM 2007 C CA . LYS A 1 254 ? -10.099 8.876 15.912 1.00 89.62 254 LYS A CA 1
ATOM 2008 C C . LYS A 1 254 ? -10.545 8.969 14.453 1.00 89.62 254 LYS A C 1
ATOM 2010 O O . LYS A 1 254 ? -11.697 9.298 14.197 1.00 89.62 254 LYS A O 1
ATOM 2015 N N . SER A 1 255 ? -9.639 8.736 13.503 1.00 90.00 255 SER A N 1
ATOM 2016 C CA . SER A 1 255 ? -9.946 8.727 12.072 1.00 90.00 255 SER A CA 1
ATOM 2017 C C . SER A 1 255 ? -10.887 7.578 11.686 1.00 90.00 255 SER A C 1
ATOM 2019 O O . SER A 1 255 ? -11.709 7.755 10.790 1.00 90.00 255 SER A O 1
ATOM 2021 N N . LEU A 1 256 ? -10.864 6.461 12.423 1.00 93.12 256 LEU A N 1
ATOM 2022 C CA . LEU A 1 256 ? -11.755 5.321 12.198 1.00 93.12 256 LEU A CA 1
ATOM 2023 C C . LEU A 1 256 ? -13.233 5.685 12.388 1.00 93.12 256 LEU A C 1
ATOM 2025 O O . LEU A 1 256 ? -14.091 5.036 11.808 1.00 93.12 256 LEU A O 1
ATOM 2029 N N . ARG A 1 257 ? -13.558 6.769 13.112 1.00 91.62 257 ARG A N 1
ATOM 2030 C CA . ARG A 1 257 ? -14.949 7.233 13.273 1.00 91.62 257 ARG A CA 1
ATOM 2031 C C . ARG A 1 257 ? -15.624 7.585 11.948 1.00 91.62 257 ARG A C 1
ATOM 2033 O O . ARG A 1 257 ? -16.836 7.706 11.897 1.00 91.62 257 ARG A O 1
ATOM 2040 N N . PHE A 1 258 ? -14.846 7.837 10.895 1.00 91.56 258 PHE A N 1
ATOM 2041 C CA . PHE A 1 258 ? -15.401 8.114 9.574 1.00 91.56 258 PHE A CA 1
ATOM 2042 C C . PHE A 1 258 ? -15.905 6.848 8.874 1.00 91.56 258 PHE A C 1
ATOM 2044 O O . PHE A 1 258 ? -16.629 6.97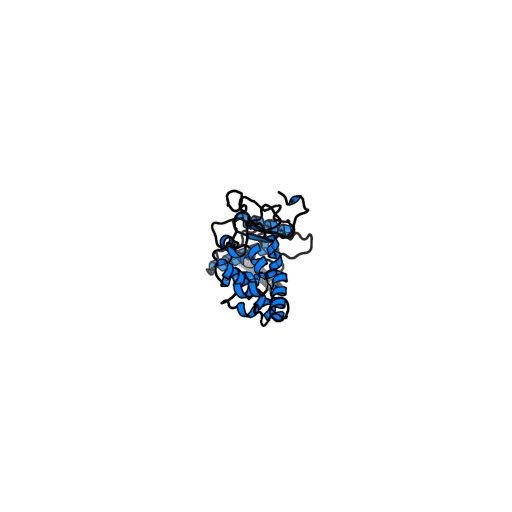3 7.898 1.00 91.56 258 PHE A O 1
ATOM 2051 N N . LEU A 1 259 ? -15.551 5.659 9.370 1.00 91.75 259 LEU A N 1
ATOM 2052 C CA . LEU A 1 259 ? -16.081 4.376 8.903 1.00 91.75 259 LEU A CA 1
ATOM 2053 C C . LEU A 1 259 ? -17.449 4.047 9.522 1.00 91.75 259 LEU A C 1
ATOM 2055 O O . LEU A 1 259 ? -18.059 3.050 9.154 1.00 91.75 259 LEU A O 1
ATOM 2059 N N . ASP A 1 260 ? -17.924 4.867 10.463 1.00 86.75 260 ASP A N 1
ATOM 2060 C CA . ASP A 1 260 ? -19.226 4.689 11.102 1.00 86.75 260 ASP A CA 1
ATOM 2061 C C . ASP A 1 260 ? -20.362 4.700 10.066 1.00 86.75 260 ASP A C 1
ATOM 2063 O O . ASP A 1 260 ? -20.389 5.544 9.163 1.00 86.75 260 ASP A O 1
ATOM 2067 N N . GLY A 1 261 ? -21.279 3.739 10.182 1.00 85.75 261 GLY A N 1
ATOM 2068 C CA . GLY A 1 261 ? -22.390 3.538 9.250 1.00 85.75 261 GLY A CA 1
ATOM 2069 C C . GLY A 1 261 ? -22.022 2.830 7.941 1.00 85.75 261 GLY A C 1
ATOM 2070 O O . GLY A 1 261 ? -22.886 2.661 7.077 1.00 85.75 261 GLY A O 1
ATOM 2071 N N . LEU A 1 262 ? -20.767 2.397 7.747 1.00 90.94 262 LEU A N 1
ATOM 2072 C CA . LEU A 1 262 ? -20.431 1.509 6.626 1.00 90.94 262 LEU A CA 1
ATOM 2073 C C . LEU A 1 262 ? -20.986 0.088 6.825 1.00 90.94 262 LEU A C 1
ATOM 2075 O O . LEU A 1 262 ? -21.294 -0.585 5.841 1.00 90.94 262 LEU A O 1
ATOM 2079 N N . ASP A 1 263 ? -21.164 -0.327 8.078 1.00 89.69 263 ASP A N 1
ATOM 2080 C CA . ASP A 1 263 ? -21.745 -1.595 8.525 1.00 89.69 263 ASP A CA 1
ATOM 2081 C C . ASP A 1 263 ? -23.278 -1.566 8.664 1.00 89.69 263 ASP A C 1
ATOM 2083 O O . ASP A 1 263 ? -23.886 -2.561 9.069 1.00 89.69 263 ASP A O 1
ATOM 2087 N N . ASP A 1 264 ? -23.913 -0.454 8.282 1.00 89.62 264 ASP A N 1
ATOM 2088 C CA . ASP A 1 264 ? -25.363 -0.297 8.282 1.00 89.62 264 ASP A CA 1
ATOM 2089 C C . ASP A 1 264 ? -26.063 -1.442 7.541 1.00 89.62 264 ASP A C 1
ATOM 2091 O O . ASP A 1 264 ? -25.723 -1.799 6.406 1.00 89.62 264 ASP A O 1
ATOM 2095 N N . LYS A 1 265 ? -27.138 -1.939 8.151 1.00 88.06 265 LYS A N 1
ATOM 2096 C CA . LYS A 1 265 ? -28.029 -2.933 7.556 1.00 88.06 265 LYS A CA 1
ATOM 2097 C C . LYS A 1 265 ? -29.277 -2.278 6.974 1.00 88.06 265 LYS A C 1
ATOM 2099 O O . LYS A 1 265 ? -29.729 -1.232 7.445 1.00 88.06 265 LYS A O 1
ATOM 2104 N N . ASP A 1 266 ? -29.812 -2.860 5.911 1.00 88.12 266 ASP A N 1
ATOM 2105 C CA . ASP A 1 266 ? -31.086 -2.462 5.328 1.00 88.12 266 ASP A CA 1
ATOM 2106 C C . ASP A 1 266 ? -32.273 -2.920 6.199 1.00 88.12 266 ASP A C 1
ATOM 2108 O O . ASP A 1 266 ? -32.110 -3.539 7.253 1.00 88.12 266 ASP A O 1
ATOM 2112 N N . THR A 1 267 ? -33.501 -2.616 5.768 1.00 86.94 267 THR A N 1
ATOM 2113 C CA . THR A 1 267 ? -34.721 -3.004 6.499 1.00 86.94 267 THR A CA 1
ATOM 2114 C C . THR A 1 267 ? -34.936 -4.518 6.582 1.00 86.94 267 THR A C 1
ATOM 2116 O O . THR A 1 267 ? -35.789 -4.962 7.348 1.00 86.94 267 THR A O 1
ATOM 2119 N N . LYS A 1 268 ? -34.181 -5.311 5.814 1.00 84.62 268 LYS A N 1
ATOM 2120 C CA . LYS A 1 268 ? -34.211 -6.777 5.807 1.00 84.62 268 LYS A CA 1
ATOM 2121 C C . LYS A 1 268 ? -33.075 -7.388 6.633 1.00 84.62 268 LYS A C 1
ATOM 2123 O O . LYS A 1 268 ? -33.052 -8.602 6.800 1.00 84.62 268 LYS A O 1
ATOM 2128 N N . GLY A 1 269 ? -32.182 -6.566 7.187 1.00 83.56 269 GLY A N 1
ATOM 2129 C CA . GLY A 1 269 ? -31.037 -7.009 7.979 1.00 83.56 269 GLY A CA 1
ATOM 2130 C C . GLY A 1 269 ? -29.790 -7.341 7.155 1.00 83.56 269 GLY A C 1
ATOM 2131 O O . GLY A 1 269 ? -28.804 -7.802 7.734 1.00 83.56 269 GLY A O 1
ATOM 2132 N N . GLU A 1 270 ? -29.802 -7.077 5.847 1.00 85.75 270 GLU A N 1
ATOM 2133 C CA . GLU A 1 270 ? -28.661 -7.302 4.960 1.00 85.75 270 GLU A CA 1
ATOM 2134 C C . GLU A 1 270 ? -27.718 -6.091 4.965 1.00 85.75 270 GLU A C 1
ATOM 2136 O O . GLU A 1 270 ? -28.187 -4.954 5.054 1.00 85.75 270 GLU A O 1
ATOM 2141 N N . PRO A 1 271 ? -26.389 -6.277 4.862 1.00 86.69 271 PRO A N 1
ATOM 2142 C CA . PRO A 1 271 ? -25.455 -5.157 4.785 1.00 86.69 271 PRO A CA 1
ATOM 2143 C C . PRO A 1 271 ? -25.767 -4.255 3.582 1.00 86.69 271 PRO A C 1
ATOM 2145 O O . PRO A 1 271 ? -25.774 -4.717 2.440 1.00 86.69 271 PRO A O 1
ATOM 2148 N N . LYS A 1 272 ? -25.962 -2.948 3.811 1.00 89.75 272 LYS A N 1
ATOM 2149 C CA . LYS A 1 272 ? -26.178 -1.969 2.725 1.00 89.75 272 LYS A CA 1
ATOM 2150 C C . LYS A 1 272 ? -24.979 -1.887 1.780 1.00 89.75 272 LYS A C 1
ATOM 2152 O O . LYS A 1 272 ? -25.123 -1.538 0.611 1.00 89.75 272 LYS A O 1
ATOM 2157 N N . ARG A 1 273 ? -23.784 -2.158 2.306 1.00 90.44 273 ARG A N 1
ATOM 215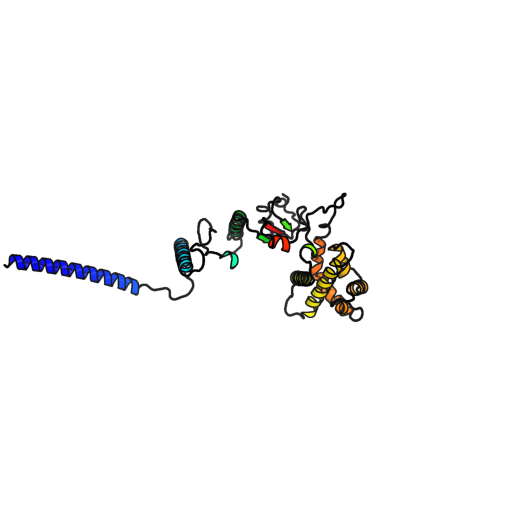8 C CA . ARG A 1 273 ? -22.507 -2.114 1.594 1.00 90.44 273 ARG A CA 1
ATOM 2159 C C . ARG A 1 273 ? -21.826 -3.465 1.714 1.00 90.44 273 ARG A C 1
ATOM 2161 O O . ARG A 1 273 ? -21.832 -4.087 2.773 1.00 90.44 273 ARG A O 1
ATOM 2168 N N . LYS A 1 274 ? -21.198 -3.899 0.624 1.00 87.81 274 LYS A N 1
ATOM 2169 C CA . LYS A 1 274 ? -20.454 -5.156 0.594 1.00 87.81 274 LYS A CA 1
ATOM 2170 C C . LYS A 1 274 ? -19.238 -5.065 1.535 1.00 87.81 274 LYS A C 1
ATOM 2172 O O . LYS A 1 274 ? -18.447 -4.131 1.361 1.00 87.81 274 LYS A O 1
ATOM 2177 N N . PRO A 1 275 ? -19.066 -6.013 2.478 1.00 92.94 275 PRO A N 1
ATOM 2178 C CA . PRO A 1 275 ? -17.830 -6.150 3.240 1.00 92.94 275 PRO A CA 1
ATOM 2179 C C . PRO A 1 275 ? -16.636 -6.363 2.309 1.00 92.94 275 PRO A C 1
ATOM 2181 O O . PRO A 1 275 ? -16.734 -7.091 1.316 1.00 92.94 275 PRO A O 1
ATOM 2184 N N . PHE A 1 276 ? -15.514 -5.726 2.615 1.00 95.88 276 PHE A N 1
ATOM 2185 C CA . PHE A 1 276 ? -14.308 -5.786 1.805 1.00 95.88 276 PHE A CA 1
ATOM 2186 C C . PHE A 1 276 ? -13.084 -5.990 2.688 1.00 95.88 276 PHE A C 1
ATOM 2188 O O . PHE A 1 276 ? -12.776 -5.149 3.526 1.00 95.88 276 PHE A O 1
ATOM 2195 N N . SER A 1 277 ? -12.373 -7.092 2.455 1.00 96.69 277 SER A N 1
ATOM 2196 C CA . SER A 1 277 ? -11.036 -7.341 2.991 1.00 96.69 277 SER A CA 1
ATOM 2197 C C . SER A 1 277 ? -10.002 -7.011 1.918 1.00 96.69 277 SER A C 1
ATOM 2199 O O . SER A 1 277 ? -10.067 -7.521 0.796 1.00 96.69 277 SER A O 1
ATOM 2201 N N . ILE A 1 278 ? -9.043 -6.153 2.265 1.00 96.00 278 ILE A N 1
ATOM 2202 C CA . ILE A 1 278 ? -7.900 -5.844 1.408 1.00 96.00 278 ILE A CA 1
ATOM 2203 C C . ILE A 1 278 ? -7.016 -7.087 1.291 1.00 96.00 278 ILE A C 1
ATOM 2205 O O . ILE A 1 278 ? -6.560 -7.399 0.192 1.00 96.00 278 ILE A O 1
ATOM 2209 N N . THR A 1 279 ? -6.798 -7.807 2.394 1.00 95.12 279 THR A N 1
ATOM 2210 C CA . THR A 1 279 ? -5.970 -9.017 2.449 1.00 95.12 279 THR A CA 1
ATOM 2211 C C . THR A 1 279 ? -6.525 -10.106 1.537 1.00 95.12 279 THR A C 1
ATOM 2213 O O . THR A 1 279 ? -5.811 -10.556 0.637 1.00 95.12 279 THR A O 1
ATOM 2216 N N . ASP A 1 280 ? -7.806 -10.457 1.681 1.00 95.81 280 ASP A N 1
ATOM 2217 C CA . ASP A 1 280 ? -8.453 -11.475 0.847 1.00 95.81 280 ASP A CA 1
ATOM 2218 C C . ASP A 1 280 ? -8.451 -11.053 -0.628 1.00 95.81 280 ASP A C 1
ATOM 2220 O O . ASP A 1 280 ? -8.137 -11.848 -1.515 1.00 95.81 280 ASP A O 1
ATOM 2224 N N . TRP A 1 281 ? -8.731 -9.774 -0.912 1.00 96.50 281 TRP A N 1
ATOM 2225 C CA . TRP A 1 281 ? -8.695 -9.249 -2.277 1.00 96.50 281 TRP A CA 1
ATOM 2226 C C . TRP A 1 281 ? -7.292 -9.309 -2.892 1.00 96.50 281 TRP A C 1
ATOM 2228 O O . TRP A 1 281 ? -7.165 -9.618 -4.076 1.00 96.50 281 TRP A O 1
ATOM 2238 N N . VAL A 1 282 ? -6.226 -9.040 -2.129 1.00 95.56 282 VAL A N 1
ATOM 2239 C CA . VAL A 1 282 ? -4.836 -9.151 -2.607 1.00 95.56 282 VAL A CA 1
ATOM 2240 C C . VAL A 1 282 ? -4.440 -10.612 -2.829 1.00 95.56 282 VAL A C 1
ATOM 2242 O O . VAL A 1 282 ? -3.790 -10.897 -3.836 1.00 95.56 282 VAL A O 1
ATOM 2245 N N . GLN A 1 283 ? -4.854 -11.530 -1.957 1.00 95.00 283 GLN A N 1
ATOM 2246 C CA . GLN A 1 283 ? -4.482 -12.948 -2.024 1.00 95.00 283 GLN A CA 1
ATOM 2247 C C . GLN A 1 283 ? -5.275 -13.749 -3.068 1.00 95.00 283 GLN A C 1
ATOM 2249 O O . GLN A 1 283 ? -4.781 -14.754 -3.572 1.00 95.00 283 GLN A O 1
ATOM 2254 N N . ASP A 1 284 ? -6.481 -13.311 -3.435 1.00 95.12 284 ASP A N 1
ATOM 2255 C CA . ASP A 1 284 ? -7.310 -14.024 -4.407 1.00 95.12 284 ASP A CA 1
ATOM 2256 C C . ASP A 1 284 ? -6.886 -13.738 -5.860 1.00 95.12 284 ASP A C 1
ATOM 2258 O O . ASP A 1 284 ? -7.184 -12.680 -6.425 1.00 95.12 284 ASP A O 1
ATOM 2262 N N . ASP A 1 285 ? -6.211 -14.698 -6.495 1.00 92.62 285 ASP A N 1
ATOM 2263 C CA . ASP A 1 285 ? -5.783 -14.629 -7.902 1.00 92.62 285 ASP A CA 1
ATOM 2264 C C . ASP A 1 285 ? -6.945 -14.635 -8.912 1.00 92.62 285 ASP A C 1
ATOM 2266 O O . ASP A 1 285 ? -6.763 -14.272 -10.078 1.00 92.62 285 ASP A O 1
ATOM 2270 N N . LYS A 1 286 ? -8.152 -15.048 -8.502 1.00 92.12 286 LYS A N 1
ATOM 2271 C CA . LYS A 1 286 ? -9.344 -14.991 -9.363 1.00 92.12 286 LYS A CA 1
ATOM 2272 C C . LYS A 1 286 ? -9.939 -13.589 -9.393 1.00 92.12 286 LYS A C 1
ATOM 2274 O O . LYS A 1 286 ? -10.600 -13.238 -10.375 1.00 92.12 286 LYS A O 1
ATOM 2279 N N . GLN A 1 287 ? -9.711 -12.796 -8.346 1.00 90.62 287 GLN A N 1
ATOM 2280 C CA . GLN A 1 287 ? -10.166 -11.416 -8.307 1.00 90.62 287 GLN A CA 1
ATOM 2281 C C . GLN A 1 287 ? -9.318 -10.516 -9.195 1.00 90.62 287 GLN A C 1
ATOM 2283 O O . GLN A 1 287 ? -8.105 -10.657 -9.345 1.00 90.62 287 GLN A O 1
ATOM 2288 N N . LYS A 1 288 ? -10.013 -9.561 -9.803 1.00 92.69 288 LYS A N 1
ATOM 2289 C CA . LYS A 1 288 ? -9.456 -8.539 -10.682 1.00 92.69 288 LYS A CA 1
ATOM 2290 C C . LYS A 1 288 ? -9.969 -7.184 -10.223 1.00 92.69 288 LYS A C 1
ATOM 2292 O O . LYS A 1 288 ? -10.734 -7.090 -9.268 1.00 92.69 288 LYS A O 1
ATOM 2297 N N . GLY A 1 289 ? -9.545 -6.146 -10.926 1.00 95.44 289 GLY A N 1
ATOM 2298 C CA . GLY A 1 289 ? -9.944 -4.785 -10.620 1.00 95.44 289 GLY A CA 1
ATOM 2299 C C . GLY A 1 289 ? -8.875 -4.033 -9.850 1.00 95.44 289 GLY A C 1
ATOM 2300 O O . GLY A 1 289 ? -7.815 -4.563 -9.518 1.00 95.44 289 GLY A O 1
ATOM 2301 N N . PHE A 1 290 ? -9.148 -2.762 -9.606 1.00 97.38 290 PHE A N 1
ATOM 2302 C CA . PHE A 1 290 ? -8.314 -1.857 -8.838 1.00 97.38 290 PHE A CA 1
ATOM 2303 C C . PHE A 1 290 ? -9.021 -1.491 -7.534 1.00 97.38 290 PHE A C 1
ATOM 2305 O O . PHE A 1 290 ? -10.246 -1.392 -7.481 1.00 97.38 290 PHE A O 1
ATOM 2312 N N . CYS A 1 291 ? -8.237 -1.244 -6.490 1.00 96.88 291 CYS A N 1
ATOM 2313 C CA . CYS A 1 291 ? -8.715 -0.689 -5.233 1.00 96.88 291 CYS A CA 1
ATOM 2314 C C . CYS A 1 291 ? -8.257 0.770 -5.126 1.00 96.88 291 CYS A C 1
ATOM 2316 O O . CYS A 1 291 ? -7.057 1.060 -5.104 1.00 96.88 291 CYS A O 1
ATOM 2318 N N . PHE A 1 292 ? -9.204 1.704 -5.109 1.00 96.00 292 PHE A N 1
ATOM 2319 C CA . PHE A 1 292 ? -8.935 3.137 -5.025 1.00 96.00 292 PHE A CA 1
ATOM 2320 C C . PHE A 1 292 ? -9.093 3.630 -3.589 1.00 96.00 292 PHE A C 1
ATOM 2322 O O . PHE A 1 292 ? -10.155 3.474 -2.996 1.00 96.00 292 PHE A O 1
ATOM 2329 N N . TYR A 1 293 ? -8.071 4.307 -3.069 1.00 92.56 293 TYR A N 1
ATOM 2330 C CA . TYR A 1 293 ? -8.098 4.953 -1.759 1.00 92.56 293 TYR A CA 1
ATOM 2331 C C . TYR A 1 293 ? -8.226 6.461 -1.918 1.00 92.56 293 TYR A C 1
ATOM 2333 O O . TYR A 1 293 ? -7.398 7.100 -2.581 1.00 92.56 293 TYR A O 1
ATOM 2341 N N . ARG A 1 294 ? -9.240 7.042 -1.271 1.00 84.56 294 ARG A N 1
ATOM 2342 C CA . ARG A 1 294 ? -9.506 8.482 -1.301 1.00 84.56 294 ARG A CA 1
ATOM 2343 C C . ARG A 1 294 ? -9.978 8.978 0.068 1.00 84.56 294 ARG A C 1
ATOM 2345 O O . ARG A 1 294 ? -10.679 8.284 0.786 1.00 84.56 294 ARG A O 1
ATOM 2352 N N . VAL A 1 295 ? -9.584 10.207 0.414 1.00 67.69 295 VAL A N 1
ATOM 2353 C CA . VAL A 1 295 ? -9.766 10.773 1.771 1.00 67.69 295 VAL A CA 1
ATOM 2354 C C . VAL A 1 295 ? -10.562 12.093 1.770 1.00 67.69 295 VAL A C 1
ATOM 2356 O O . VAL A 1 295 ? -10.770 12.704 2.812 1.00 67.69 295 VAL A O 1
ATOM 2359 N N . THR A 1 296 ? -11.018 12.586 0.612 1.00 67.44 296 THR A N 1
ATOM 2360 C CA . THR A 1 296 ? -11.675 13.904 0.506 1.00 67.44 296 THR A CA 1
ATOM 2361 C C . THR A 1 296 ? -13.179 13.793 0.253 1.00 67.44 296 THR A C 1
ATOM 2363 O O . THR A 1 296 ? -13.605 13.127 -0.689 1.00 67.44 296 THR A O 1
ATOM 2366 N N . ARG A 1 297 ? -13.985 14.531 1.036 1.00 61.03 297 ARG A N 1
ATOM 2367 C CA . ARG A 1 297 ? -15.354 14.934 0.654 1.00 61.03 297 ARG A CA 1
ATOM 2368 C C . ARG A 1 297 ? -15.227 15.819 -0.590 1.00 61.03 297 ARG A C 1
ATOM 2370 O O . ARG A 1 297 ? -14.603 16.874 -0.512 1.00 61.03 297 ARG A O 1
ATOM 2377 N N . SER A 1 298 ? -15.696 15.393 -1.762 1.00 53.31 298 SER A N 1
ATOM 2378 C CA . SER A 1 298 ? -15.663 16.282 -2.937 1.00 53.31 298 SER A CA 1
ATOM 2379 C C . SER A 1 298 ? -16.707 17.382 -2.790 1.00 53.31 298 SER A C 1
ATOM 2381 O O . SER A 1 298 ? -17.891 17.083 -2.792 1.00 53.31 298 SER A O 1
ATOM 2383 N N . ASN A 1 299 ? -16.261 18.640 -2.814 1.00 46.22 299 ASN A N 1
ATOM 2384 C CA . ASN A 1 299 ? -17.040 19.750 -3.383 1.00 46.22 299 ASN A CA 1
ATOM 2385 C C . ASN A 1 299 ? -16.868 19.833 -4.916 1.00 46.22 299 ASN A C 1
ATOM 2387 O O . ASN A 1 299 ? -17.338 20.770 -5.552 1.00 46.22 299 ASN A O 1
ATOM 2391 N N . THR A 1 300 ? -16.144 18.889 -5.525 1.00 47.97 300 THR A N 1
ATOM 2392 C CA . THR A 1 300 ? -15.907 18.825 -6.968 1.00 47.97 300 THR A CA 1
ATOM 2393 C C . THR A 1 300 ? -16.981 17.976 -7.665 1.00 47.97 300 THR A C 1
ATOM 2395 O O . THR A 1 300 ? -16.980 16.754 -7.500 1.00 47.97 300 THR A O 1
ATOM 2398 N N . PRO A 1 301 ? -17.859 18.581 -8.490 1.00 48.91 301 PRO A N 1
ATOM 2399 C CA . PRO A 1 301 ? -18.973 17.883 -9.145 1.00 48.91 301 PRO A CA 1
ATOM 2400 C C . PRO A 1 301 ? -18.540 16.780 -10.127 1.00 48.91 301 PRO A C 1
ATOM 2402 O O . PRO A 1 301 ? -19.328 15.906 -10.451 1.00 48.91 301 PRO A O 1
ATOM 2405 N N . HIS A 1 302 ? -17.278 16.752 -10.568 1.00 50.62 302 HIS A N 1
ATOM 2406 C CA . HIS A 1 302 ? -16.778 15.763 -11.536 1.00 50.62 302 HIS A CA 1
ATOM 2407 C C . HIS A 1 302 ? -16.443 14.375 -10.956 1.00 50.62 302 HIS A C 1
ATOM 2409 O O . HIS A 1 302 ? -16.058 13.491 -11.718 1.00 50.62 302 HIS A O 1
ATOM 2415 N N . CYS A 1 303 ? -16.515 14.181 -9.633 1.00 49.88 303 CYS A N 1
ATOM 2416 C CA . CYS A 1 303 ? -16.220 12.883 -8.996 1.00 49.88 303 CYS A CA 1
ATOM 2417 C C . CYS A 1 303 ? -17.469 12.147 -8.487 1.00 49.88 303 CYS A C 1
ATOM 2419 O O . CYS A 1 303 ? -17.359 10.994 -8.061 1.00 49.88 303 CYS A O 1
ATOM 2421 N N . VAL A 1 304 ? -18.632 12.799 -8.563 1.00 50.88 304 VAL A N 1
ATOM 2422 C CA . VAL A 1 304 ? -19.951 12.192 -8.370 1.00 50.88 304 VAL A CA 1
ATOM 2423 C C . VAL A 1 304 ? -20.410 11.730 -9.755 1.00 50.88 304 VAL A C 1
ATOM 2425 O O . VAL A 1 304 ? -21.132 12.438 -10.448 1.00 50.88 304 VAL A O 1
ATOM 2428 N N . LEU A 1 305 ? -19.838 10.619 -10.218 1.00 43.81 305 LEU A N 1
ATOM 2429 C CA . LEU A 1 305 ? -20.361 9.863 -11.358 1.00 43.81 305 LEU A CA 1
ATOM 2430 C C . LEU A 1 305 ? -21.209 8.722 -10.816 1.00 43.81 305 LEU A C 1
ATOM 2432 O O . LEU A 1 305 ? -20.667 7.996 -9.942 1.00 43.81 305 LEU A O 1
#

Organism: NCBI:txid212663

Sequence (305 aa):
MIHQIQINFLIAIGIAFAILMLAMSFFKRQGEKQSEDFHVRGFQYAEPKVLTNDLKKRAKKLKKQGVGNGRISDFKVDGLALFKREFEVQHMLIDGTTGAGKSVMLRKLLRWIRKRGDKAIIYDKGCTFTSKFFDPSQDTLLNPFDERCANWDVWCDAKEAPDFENIASALIPQHGEGDPFWVDSARTIFSSAAYRMSQDDKPCSTARLLSLILTSELETLGNFLQGTESASLVSKDIKKTAISIKSVLATYIKSLRFLDGLDDKDTKGEPKRKPFSITDWVQDDKQKGFCFYRVTRSNTPHCVL

Secondary structure (DSSP, 8-state):
-HHHHHHHHHHHHHHHHHHHHHHHHHHHHHHHHHHS----SS-----HHHHHHHHHHHHHHHHHTT-S-S---S--BTTB----TTGGGG-------TTSSHHHHHHHHHHHHHHHT--EEEE-TTSSSHHHH--TTT-EEE-TTSTTB-B--HHHH--SHHHHHHHHHHHS---TTS-THHHHHHHHHHHHHHHHHHTSSS---HHHHHIIIIIS-HHHHHHHTTTSTTGGGG-GGGHHHHHHHHHHHHHHHGGGGGGTTTT-B-TTS-BSS-B--HHHHHH-TT--SEEEE-------GGG--

InterPro domains:
  IPR019476 Type IV secretion system coupling protein TraD, DNA-binding domain [PF10412] (84-295)
  IPR027417 P-loop containing nucleoside triphosphate hydrolase [G3DSA:3.40.50.300] (76-143)
  IPR027417 P-loop containing nucleoside triphosphate hydrolase [SSF52540] (78-287)
  IPR051539 Type IV secretion system coupling protein TraD/TraG/VirD4-like [PTHR37937] (15-289)

pLDDT: mean 90.88, std 8.79, range [43.81, 97.56]